Protein AF-A0A212CEY8-F1 (afdb_monomer_lite)

Sequence (347 aa):
MEKLIRSVPIFIIMSLSPFVNIPCAAASAIMKNRNTTYVTLGPVQPKDILNKVCLDLSVRGIPKELDTYLAEGSCGIPFYCEELLKNLDHHRVLIFQAMESEEKTNVTWNNLFKNFAKPKEDLKMFTFGVEEENEEVCNLASGVRLKNLSPPASLKEISLVQLDSMSLSHQMLVRCAAIIGLTFTTELLFEILPCWDMKMMINALATLVESNIFDCFQNGKELRMALEKNAASFEVNYRSLSLKPLIEGMDHGEEEELRELESEVIQCHIIRFCSPMMQKTAYELWLKDQKKAMHLKCARFLEENAHRCDPCRSGDFVPFHHFAVDIRLNTLDLDNIRKMAKSHGFQ

Radius of gyration: 25.2 Å; chains: 1; bounding box: 59×69×66 Å

pLDDT: mean 75.88, std 18.81, range [30.41, 97.38]

Secondary structure (DSSP, 8-state):
-HHHHHHS--------PPPSSPPPHHHHHHHT-TTPEEEEE-PPPHHHHHHHHHHHTT-S-EEHHHHHHHHHHHTT-HHHHHHHHHHHHHTT-EEEEE-----S----HHHHS--EE---GGGTTS-----S---EEEEEPTT--GGGSPPPHHHHHHHHHHHHTS-HHHHHHHHHHHHH-SEEEHHHHHHHSTT--HHHHHHHHHHHHHTTSEEEESSHHHHHHHHH----SEEEEESSTT---S--S-TTTHHHHHHHHHHHHHH--EEEES-HHHHHHHHHTS-HHHHHHHHHHHHHHHHHHS-B-GGGTT-SB-TTHHHHHHHHHTT--HHHHHHHHHHTS--

Structure (mmCIF, N/CA/C/O backbone):
data_AF-A0A212CEY8-F1
#
_entry.id   AF-A0A212CEY8-F1
#
loop_
_atom_site.group_PDB
_atom_site.id
_atom_site.type_symbol
_atom_site.label_atom_id
_atom_site.label_alt_id
_atom_site.label_comp_id
_atom_site.label_asym_id
_atom_site.label_entity_id
_atom_site.label_seq_id
_atom_site.pdbx_PDB_ins_code
_atom_site.Cartn_x
_atom_site.Cartn_y
_atom_site.Cartn_z
_atom_site.occupancy
_atom_site.B_iso_or_equiv
_atom_site.auth_seq_id
_atom_site.auth_comp_id
_atom_site.auth_asym_id
_atom_site.auth_atom_id
_atom_site.pdbx_PDB_model_num
ATOM 1 N N . MET A 1 1 ? -24.130 26.460 29.703 1.00 52.34 1 MET A N 1
ATOM 2 C CA . MET A 1 1 ? -22.984 25.533 29.593 1.00 52.34 1 MET A CA 1
ATOM 3 C C . MET A 1 1 ? -21.878 25.876 30.597 1.00 52.34 1 MET A C 1
ATOM 5 O O . MET A 1 1 ? -21.576 25.033 31.425 1.00 52.34 1 MET A O 1
ATOM 9 N N . GLU A 1 2 ? -21.365 27.115 30.638 1.00 52.56 2 GLU A N 1
ATOM 10 C CA . GLU A 1 2 ? -20.299 27.535 31.581 1.00 52.56 2 GLU A CA 1
ATOM 11 C C . GLU A 1 2 ? -20.577 27.266 33.070 1.00 52.56 2 GLU A C 1
ATOM 13 O O . GLU A 1 2 ? -19.704 26.765 33.774 1.00 52.56 2 GLU A O 1
ATOM 18 N N . LYS A 1 3 ? -21.789 27.554 33.570 1.00 54.19 3 LYS A N 1
ATOM 19 C CA . LYS A 1 3 ? -22.154 27.253 34.971 1.00 54.19 3 LYS A CA 1
ATOM 20 C C . LYS A 1 3 ? -22.126 25.753 35.293 1.00 54.19 3 LYS A C 1
ATOM 22 O O . LYS A 1 3 ? -21.823 25.409 36.424 1.00 54.19 3 LYS A O 1
ATOM 27 N N . LEU A 1 4 ? -22.415 24.895 34.310 1.00 56.44 4 LEU A N 1
ATOM 28 C CA . LEU A 1 4 ? -22.447 23.435 34.461 1.00 56.44 4 LEU A CA 1
ATOM 29 C C . LEU A 1 4 ? -21.025 22.851 34.512 1.00 56.44 4 LEU A C 1
ATOM 31 O O . LEU A 1 4 ? -20.737 21.994 35.337 1.00 56.44 4 LEU A O 1
ATOM 35 N N . ILE A 1 5 ? -20.125 23.383 33.674 1.00 59.31 5 ILE A N 1
ATOM 36 C CA . ILE A 1 5 ? -18.695 23.022 33.636 1.00 59.31 5 ILE A CA 1
ATOM 37 C C . ILE A 1 5 ? -17.984 23.397 34.948 1.00 59.31 5 ILE A C 1
ATOM 39 O O . ILE A 1 5 ? -17.014 22.755 35.332 1.00 59.31 5 ILE A O 1
ATOM 43 N N . ARG A 1 6 ? -18.460 24.433 35.656 1.00 57.31 6 ARG A N 1
ATOM 44 C CA . ARG A 1 6 ? -17.877 24.874 36.936 1.00 57.31 6 ARG A CA 1
ATOM 45 C C . ARG A 1 6 ? -18.342 24.076 38.156 1.00 57.31 6 ARG A C 1
ATOM 47 O O . ARG A 1 6 ? -17.655 24.117 39.171 1.00 57.31 6 ARG A O 1
ATOM 54 N N . SER A 1 7 ? -19.498 23.416 38.096 1.00 71.00 7 SER A N 1
ATOM 55 C CA . SER A 1 7 ? -20.100 22.726 39.247 1.00 71.00 7 SER A CA 1
ATOM 56 C C . SER A 1 7 ? -19.990 21.204 39.190 1.00 71.00 7 SER A C 1
ATOM 58 O O . SER A 1 7 ? -20.174 20.552 40.214 1.00 71.00 7 SER A O 1
ATOM 60 N N . VAL A 1 8 ? -19.691 20.636 38.021 1.00 74.94 8 VAL A N 1
ATOM 61 C CA . VAL A 1 8 ? -19.577 19.191 37.805 1.00 74.94 8 VAL A CA 1
ATOM 62 C C . VAL A 1 8 ? -18.229 18.910 37.140 1.00 74.94 8 VAL A C 1
ATOM 64 O O . VAL A 1 8 ? -17.867 19.632 36.211 1.00 74.94 8 VAL A O 1
ATOM 67 N N . PRO A 1 9 ? -17.463 17.891 37.570 1.00 72.69 9 PRO A N 1
ATOM 68 C CA . PRO A 1 9 ? -16.299 17.446 36.814 1.00 72.69 9 PRO A CA 1
ATOM 69 C C . PRO A 1 9 ? -16.773 16.874 35.471 1.00 72.69 9 PRO A C 1
ATOM 71 O O . PRO A 1 9 ? -17.297 15.765 35.404 1.00 72.69 9 PRO A O 1
ATOM 74 N N . ILE A 1 10 ? -16.637 17.662 34.404 1.00 73.12 10 ILE A N 1
ATOM 75 C CA . ILE A 1 10 ? -16.992 17.258 33.042 1.00 73.12 10 ILE A CA 1
ATOM 76 C C . ILE A 1 10 ? -15.727 16.773 32.337 1.00 73.12 10 ILE A C 1
ATOM 78 O O . ILE A 1 10 ? -14.760 17.523 32.201 1.00 73.12 10 ILE A O 1
ATOM 82 N N . PHE A 1 11 ? -15.752 15.527 31.870 1.00 77.62 11 PHE A N 1
ATOM 83 C CA . PHE A 1 11 ? -14.740 14.971 30.977 1.00 77.62 11 PHE A CA 1
ATOM 84 C C . PHE A 1 11 ? -15.237 15.086 29.533 1.00 77.62 11 PHE A C 1
ATOM 86 O O . PHE A 1 11 ? -16.356 14.672 29.233 1.00 77.62 11 PHE A O 1
ATOM 93 N N . ILE A 1 12 ? -14.432 15.674 28.648 1.00 79.75 12 ILE A N 1
ATOM 94 C CA . ILE A 1 12 ? -14.779 15.871 27.236 1.00 79.75 12 ILE A CA 1
ATOM 95 C C . ILE A 1 12 ? -13.770 15.097 26.395 1.00 79.75 12 ILE A C 1
ATOM 97 O O . ILE A 1 12 ? -12.572 15.358 26.476 1.00 79.75 12 ILE A O 1
ATOM 101 N N . ILE A 1 13 ? -14.264 14.171 25.573 1.00 83.44 13 ILE A N 1
ATOM 102 C CA . ILE A 1 13 ? -13.470 13.480 24.555 1.00 83.44 13 ILE A CA 1
ATOM 103 C C . ILE A 1 13 ? -13.748 14.162 23.221 1.00 83.44 13 ILE A C 1
ATOM 105 O O . ILE A 1 13 ? -14.904 14.332 22.839 1.00 83.44 13 ILE A O 1
ATOM 109 N N . MET A 1 14 ? -12.690 14.559 22.521 1.00 81.44 14 MET A N 1
ATOM 110 C CA . MET A 1 14 ? -12.781 15.153 21.191 1.00 81.44 14 MET A CA 1
ATOM 111 C C . MET A 1 14 ? -11.893 14.369 20.233 1.00 81.44 14 MET A C 1
ATOM 113 O O . MET A 1 14 ? -10.761 14.033 20.574 1.00 81.44 14 MET A O 1
ATOM 117 N N . SER A 1 15 ? -12.396 14.116 19.030 1.00 81.75 15 SER A N 1
ATOM 118 C CA . SER A 1 15 ? -11.612 13.611 17.905 1.00 81.75 15 SER A CA 1
ATOM 119 C C . SER A 1 15 ? -11.250 14.774 16.989 1.00 81.75 15 SER A C 1
ATOM 121 O O . SER A 1 15 ? -12.124 15.554 16.608 1.00 81.75 15 SER A O 1
ATOM 123 N N . LEU A 1 16 ? -9.977 14.887 16.625 1.00 75.25 16 LEU A N 1
ATOM 124 C CA . LEU A 1 16 ? -9.461 15.941 15.755 1.00 75.25 16 LEU A CA 1
ATOM 125 C C . LEU A 1 16 ? -8.670 15.285 14.624 1.00 75.25 16 LEU A C 1
ATOM 127 O O . LEU A 1 16 ? -7.882 14.375 14.876 1.00 75.25 16 LEU A O 1
ATOM 131 N N . SER A 1 17 ? -8.869 15.746 13.391 1.00 70.88 17 SER A N 1
ATOM 132 C CA . SER A 1 17 ? -7.943 15.442 12.301 1.00 70.88 17 SER A CA 1
ATOM 133 C C . SER A 1 17 ? -6.674 16.291 12.453 1.00 70.88 17 SER A C 1
ATOM 135 O O . SER A 1 17 ? -6.750 17.381 13.032 1.00 70.88 17 SER A O 1
ATOM 137 N N . PRO A 1 18 ? -5.525 15.854 11.910 1.00 69.88 18 PRO A N 1
ATOM 138 C CA . PRO A 1 18 ? -4.340 16.698 11.817 1.00 69.88 18 PRO A CA 1
ATOM 139 C C . PRO A 1 18 ? -4.676 18.059 11.195 1.00 69.88 18 PRO A C 1
ATOM 141 O O . PRO A 1 18 ? -5.467 18.154 10.251 1.00 69.88 18 PRO A O 1
ATOM 144 N N . PHE A 1 19 ? -4.109 19.124 11.755 1.00 67.56 19 PHE A N 1
ATOM 145 C CA . PHE A 1 19 ? -4.334 20.479 11.270 1.00 67.56 19 PHE A CA 1
ATOM 146 C C . PHE A 1 19 ? -3.466 20.734 10.035 1.00 67.56 19 PHE A C 1
ATOM 148 O O . PHE A 1 19 ? -2.245 20.712 10.132 1.00 67.56 19 PHE A O 1
ATOM 155 N N . VAL A 1 20 ? -4.099 21.003 8.892 1.00 65.56 20 VAL A N 1
ATOM 156 C CA . VAL A 1 20 ? -3.404 21.434 7.660 1.00 65.56 20 VAL A CA 1
ATOM 157 C C . VAL A 1 20 ? -3.055 22.928 7.716 1.00 65.56 20 VAL A C 1
ATOM 159 O O . VAL A 1 20 ? -2.112 23.379 7.086 1.00 65.56 20 VAL A O 1
ATOM 162 N N . ASN A 1 21 ? -3.817 23.699 8.497 1.00 71.62 21 ASN A N 1
ATOM 163 C CA . ASN A 1 21 ? -3.648 25.137 8.692 1.00 71.62 21 ASN A CA 1
ATOM 164 C C . ASN A 1 21 ? -3.589 25.464 10.183 1.00 71.62 21 ASN A C 1
ATOM 166 O O . ASN A 1 21 ? -4.025 24.671 11.018 1.00 71.62 21 ASN A O 1
ATOM 170 N N . ILE A 1 22 ? -3.139 26.674 10.511 1.00 75.50 22 ILE A N 1
ATOM 171 C CA . ILE A 1 22 ? -3.064 27.158 11.893 1.00 75.50 22 ILE A CA 1
ATOM 172 C C . ILE A 1 22 ? -4.435 26.998 12.587 1.00 75.50 22 ILE A C 1
ATOM 174 O O . ILE A 1 22 ? -5.443 27.519 12.093 1.00 75.50 22 ILE A O 1
ATOM 178 N N . PRO A 1 23 ? -4.505 26.291 13.732 1.00 78.81 23 PRO A N 1
ATOM 179 C CA . PRO A 1 23 ? -5.757 26.072 14.441 1.00 78.81 23 PRO A CA 1
ATOM 180 C C . PRO A 1 23 ? -6.341 27.390 14.952 1.00 78.81 23 PRO A C 1
ATOM 182 O O . PRO A 1 23 ? -5.625 28.275 15.427 1.00 78.81 23 PRO A O 1
ATOM 185 N N . CYS A 1 24 ? -7.671 27.504 14.935 1.00 81.50 24 CYS A N 1
ATOM 186 C CA . CYS A 1 24 ? -8.353 28.688 15.452 1.00 81.50 24 CYS A CA 1
ATOM 187 C C . CYS A 1 24 ? -8.027 28.934 16.939 1.00 81.50 24 CYS A C 1
ATOM 189 O O . CYS A 1 24 ? -7.613 28.028 17.668 1.00 81.50 24 CYS A O 1
ATOM 191 N N . ALA A 1 25 ? -8.255 30.160 17.422 1.00 82.56 25 ALA A N 1
ATOM 192 C CA . ALA A 1 25 ? -7.889 30.560 18.784 1.00 82.56 25 ALA A CA 1
ATOM 193 C C . ALA A 1 25 ? -8.483 29.647 19.876 1.00 82.56 25 ALA A C 1
ATOM 195 O O . ALA A 1 25 ? -7.811 29.347 20.862 1.00 82.56 25 ALA A O 1
ATOM 196 N N . ALA A 1 26 ? -9.714 29.160 19.686 1.00 82.81 26 ALA A N 1
ATOM 197 C CA . ALA A 1 26 ? -10.366 28.249 20.625 1.00 82.81 26 ALA A CA 1
ATOM 198 C C . ALA A 1 26 ? -9.700 26.862 20.651 1.00 82.81 26 ALA A C 1
ATOM 200 O O . ALA A 1 26 ? -9.390 26.355 21.728 1.00 82.81 26 ALA A O 1
ATOM 201 N N . ALA A 1 27 ? -9.422 26.278 19.479 1.00 80.19 27 ALA A N 1
ATOM 202 C CA . ALA A 1 27 ? -8.702 25.009 19.374 1.00 80.19 27 ALA A CA 1
ATOM 203 C C . ALA A 1 27 ? -7.294 25.137 19.969 1.00 80.19 27 ALA A C 1
ATOM 205 O O . ALA A 1 27 ? -6.911 24.333 20.812 1.00 80.19 27 ALA A O 1
ATOM 206 N N . SER A 1 28 ? -6.585 26.221 19.644 1.00 79.19 28 SER A N 1
ATOM 207 C CA . SER A 1 28 ? -5.283 26.562 20.223 1.00 79.19 28 SER A CA 1
ATOM 208 C C . SER A 1 28 ? -5.315 26.675 21.753 1.00 79.19 28 SER A C 1
ATOM 210 O O . SER A 1 28 ? -4.392 26.219 22.428 1.00 79.19 28 SER A O 1
ATOM 212 N N . ALA A 1 29 ? -6.364 27.272 22.327 1.00 80.44 29 ALA A N 1
ATOM 213 C CA . ALA A 1 29 ? -6.511 27.406 23.776 1.00 80.44 29 ALA A CA 1
ATOM 214 C C . ALA A 1 29 ? -6.731 26.053 24.468 1.00 80.44 29 ALA A C 1
ATOM 216 O O . ALA A 1 29 ? -6.150 25.815 25.528 1.00 80.44 29 ALA A O 1
ATOM 217 N N . ILE A 1 30 ? -7.515 25.154 23.862 1.00 80.50 30 ILE A N 1
ATOM 218 C CA . ILE A 1 30 ? -7.678 23.781 24.360 1.00 80.50 30 ILE A CA 1
ATOM 219 C C . ILE A 1 30 ? -6.350 23.030 24.231 1.00 80.50 30 ILE A C 1
ATOM 221 O O . ILE A 1 30 ? -5.862 22.488 25.221 1.00 80.50 30 ILE A O 1
ATOM 225 N N . MET A 1 31 ? -5.706 23.135 23.063 1.00 75.88 31 MET A N 1
ATOM 226 C CA . MET A 1 31 ? -4.387 22.569 22.759 1.00 75.88 31 MET A CA 1
ATOM 227 C C . MET A 1 31 ? -3.328 22.926 23.815 1.00 75.88 31 MET A C 1
ATOM 229 O O . MET A 1 31 ? -2.546 22.077 24.246 1.00 75.88 31 MET A O 1
ATOM 233 N N . LYS A 1 32 ? -3.339 24.178 24.289 1.00 75.88 32 LYS A N 1
ATOM 234 C CA . LYS A 1 32 ? -2.397 24.733 25.279 1.00 75.88 32 LYS A CA 1
ATOM 235 C C . LYS A 1 32 ? -2.787 24.491 26.744 1.00 75.88 32 LYS A C 1
ATOM 237 O O . LYS A 1 32 ? -2.022 24.830 27.651 1.00 75.88 32 LYS A O 1
ATOM 242 N N . ASN A 1 33 ? -3.963 23.926 27.013 1.00 77.00 33 ASN A N 1
ATOM 243 C CA . ASN A 1 33 ? -4.462 23.772 28.374 1.00 77.00 33 ASN A CA 1
ATOM 244 C C . ASN A 1 33 ? -3.752 22.620 29.109 1.00 77.00 33 ASN A C 1
ATOM 246 O O . ASN A 1 33 ? -3.707 21.484 28.642 1.00 77.00 33 ASN A O 1
ATOM 250 N N . ARG A 1 34 ? -3.244 22.905 30.316 1.00 76.06 34 ARG A N 1
ATOM 251 C CA . ARG A 1 34 ? -2.513 21.950 31.171 1.00 76.06 34 ARG A CA 1
ATOM 252 C C . ARG A 1 34 ? -3.340 20.742 31.613 1.00 76.06 34 ARG A C 1
ATOM 254 O O . ARG A 1 34 ? -2.752 19.732 31.984 1.00 76.06 34 ARG A O 1
ATOM 261 N N . ASN A 1 35 ? -4.665 20.865 31.586 1.00 78.88 35 ASN A N 1
ATOM 262 C CA . ASN A 1 35 ? -5.599 19.803 31.952 1.00 78.88 35 ASN A CA 1
ATOM 263 C C . ASN A 1 35 ? -6.035 18.959 30.746 1.00 78.88 35 ASN A C 1
ATOM 265 O O . ASN A 1 35 ? -6.922 18.125 30.889 1.00 78.88 35 ASN A O 1
ATOM 269 N N . THR A 1 36 ? -5.461 19.194 29.562 1.00 79.81 36 THR A N 1
ATOM 270 C CA . THR A 1 36 ? -5.769 18.402 28.367 1.00 79.81 36 THR A CA 1
ATOM 271 C C . THR A 1 36 ? -4.698 17.342 28.148 1.00 79.81 36 THR A C 1
ATOM 273 O O . THR A 1 36 ? -3.500 17.637 28.144 1.00 79.81 36 THR A O 1
ATOM 276 N N . THR A 1 37 ? -5.151 16.104 27.970 1.00 81.19 37 THR A N 1
ATOM 277 C CA . THR A 1 37 ? -4.324 14.957 27.595 1.00 81.19 37 THR A CA 1
ATOM 278 C C . THR A 1 37 ? -4.546 14.667 26.121 1.00 81.19 37 THR A C 1
ATOM 280 O O . THR A 1 37 ? -5.691 14.568 25.682 1.00 81.19 37 THR A O 1
ATOM 283 N N . TYR A 1 38 ? -3.457 14.520 25.372 1.00 78.56 38 TYR A N 1
ATOM 284 C CA . TYR A 1 38 ? -3.510 14.154 23.962 1.00 78.56 38 TYR A CA 1
ATOM 285 C C . TYR A 1 38 ? -3.207 12.676 23.825 1.00 78.56 38 TYR A C 1
ATOM 287 O O . TYR A 1 38 ? -2.268 12.164 24.434 1.00 78.56 38 TYR A O 1
ATOM 295 N N . VAL A 1 39 ? -4.009 12.002 23.014 1.00 81.06 39 VAL A N 1
ATOM 296 C CA . VAL A 1 39 ? -3.744 10.632 22.598 1.00 81.06 39 VAL A CA 1
ATOM 297 C C . VAL A 1 39 ? -3.684 10.660 21.084 1.00 81.06 39 VAL A C 1
ATOM 299 O O . VAL A 1 39 ? -4.708 10.814 20.420 1.00 81.06 39 VAL A O 1
ATOM 302 N N . THR A 1 40 ? -2.473 10.572 20.546 1.00 78.94 40 THR A N 1
ATOM 303 C CA . THR A 1 40 ? -2.276 10.400 19.110 1.00 78.94 40 THR A CA 1
ATOM 304 C C . THR A 1 40 ? -2.618 8.957 18.794 1.00 78.94 40 THR A C 1
ATOM 306 O O . THR A 1 40 ? -1.995 8.059 19.351 1.00 78.94 40 THR A O 1
ATOM 309 N N . LEU A 1 41 ? -3.619 8.724 17.949 1.00 80.75 41 LEU A N 1
ATOM 310 C CA . LEU A 1 41 ? -3.992 7.379 17.520 1.00 80.75 41 LEU A CA 1
ATOM 311 C C . LEU A 1 41 ? -3.190 7.012 16.273 1.00 80.75 41 LEU A C 1
ATOM 313 O O . LEU A 1 41 ? -3.224 7.731 15.277 1.00 80.75 41 LEU A O 1
ATOM 317 N N . GLY A 1 42 ? -2.465 5.903 16.352 1.00 80.50 42 GLY A N 1
ATOM 318 C CA . GLY A 1 42 ? -1.784 5.292 15.221 1.00 80.50 42 GLY A CA 1
ATOM 319 C C . GLY A 1 42 ? -2.656 4.240 14.527 1.00 80.50 42 GLY A C 1
ATOM 320 O O . GLY A 1 42 ? -3.816 4.029 14.899 1.00 80.50 42 GLY A O 1
ATOM 321 N N . PRO A 1 43 ? -2.096 3.546 13.524 1.00 84.62 43 PRO A N 1
ATOM 322 C CA . PRO A 1 43 ? -2.760 2.429 12.871 1.00 84.62 43 PRO A CA 1
ATOM 323 C C . PRO A 1 43 ? -3.154 1.320 13.855 1.00 84.62 43 PRO A C 1
ATOM 325 O O . PRO A 1 43 ? -2.422 0.982 14.795 1.00 84.62 43 PRO A O 1
ATOM 328 N N . VAL A 1 44 ? -4.313 0.713 13.604 1.00 87.31 44 VAL A N 1
ATOM 329 C CA . VAL A 1 44 ? -4.771 -0.477 14.320 1.00 87.31 44 VAL A CA 1
ATOM 330 C C . VAL A 1 44 ? -3.834 -1.638 14.010 1.00 87.31 44 VAL A C 1
ATOM 332 O O . VAL A 1 44 ? -3.468 -1.880 12.861 1.00 87.31 44 VAL A O 1
ATOM 335 N N . GLN A 1 45 ? -3.448 -2.370 15.049 1.00 85.88 45 GLN A N 1
ATOM 336 C CA . GLN A 1 45 ? -2.510 -3.475 14.909 1.00 85.88 45 GLN A CA 1
ATOM 337 C C . GLN A 1 45 ? -3.152 -4.641 14.153 1.00 85.88 45 GLN A C 1
ATOM 339 O O . GLN A 1 45 ? -4.348 -4.881 14.331 1.00 85.88 45 GLN A O 1
ATOM 344 N N . PRO A 1 46 ? -2.379 -5.449 13.406 1.00 84.75 46 PRO A N 1
ATOM 345 C CA . PRO A 1 46 ? -2.910 -6.607 12.680 1.00 84.75 46 PRO A CA 1
ATOM 346 C C . PRO A 1 46 ? -3.764 -7.544 13.551 1.00 84.75 46 PRO A C 1
ATOM 348 O O . PRO A 1 46 ? -4.852 -7.954 13.163 1.00 84.75 46 PRO A O 1
ATOM 351 N N . LYS A 1 47 ? -3.326 -7.800 14.791 1.00 83.00 47 LYS A N 1
ATOM 352 C CA . LYS A 1 47 ? -4.076 -8.605 15.773 1.00 83.00 47 LYS A CA 1
ATOM 353 C C . LYS A 1 47 ? -5.448 -8.010 16.133 1.00 83.00 47 LYS A C 1
ATOM 355 O O . LYS A 1 47 ? -6.389 -8.749 16.397 1.00 83.00 47 LYS A O 1
ATOM 360 N N . ASP A 1 48 ? -5.551 -6.685 16.161 1.00 87.69 48 ASP A N 1
ATOM 361 C CA . ASP A 1 48 ? -6.767 -5.968 16.538 1.00 87.69 48 ASP A CA 1
ATOM 362 C C . ASP A 1 48 ? -7.687 -5.806 15.318 1.00 87.69 48 ASP A C 1
ATOM 364 O O . ASP A 1 48 ? -8.907 -5.806 15.472 1.00 87.69 48 ASP A O 1
ATOM 368 N N . ILE A 1 49 ? -7.122 -5.778 14.101 1.00 89.88 49 ILE A N 1
ATOM 369 C CA . ILE A 1 49 ? -7.873 -5.928 12.848 1.00 89.88 49 ILE A CA 1
ATOM 370 C C . ILE A 1 49 ? -8.587 -7.280 12.821 1.00 89.88 49 ILE A C 1
ATOM 372 O O . ILE A 1 49 ? -9.792 -7.299 12.590 1.00 89.88 49 ILE A O 1
ATOM 376 N N . LEU A 1 50 ? -7.903 -8.388 13.129 1.00 89.62 50 LEU A N 1
ATOM 377 C CA . LEU A 1 50 ? -8.537 -9.711 13.216 1.00 89.62 50 LEU A CA 1
ATOM 378 C C . LEU A 1 50 ? -9.739 -9.703 14.170 1.00 89.62 50 LEU A C 1
ATOM 380 O O . LEU A 1 50 ? -10.820 -10.183 13.823 1.00 89.62 50 LEU A O 1
ATOM 384 N N . ASN A 1 51 ? -9.550 -9.138 15.364 1.00 89.00 51 ASN A N 1
ATOM 385 C CA . ASN A 1 51 ? -10.603 -9.041 16.368 1.00 89.00 51 ASN A CA 1
ATOM 386 C C . ASN A 1 51 ? -11.796 -8.216 15.864 1.00 89.00 51 ASN A C 1
ATOM 388 O O . ASN A 1 51 ? -12.940 -8.651 15.990 1.00 89.00 51 ASN A O 1
ATOM 392 N N . LYS A 1 52 ? -11.523 -7.050 15.263 1.00 89.50 52 LYS A N 1
ATOM 393 C CA . LYS A 1 52 ? -12.538 -6.178 14.662 1.00 89.50 52 LYS A CA 1
ATOM 394 C C . LYS A 1 52 ? -13.320 -6.911 13.575 1.00 89.50 52 LYS A C 1
ATOM 396 O O . LYS A 1 52 ? -14.539 -6.893 13.601 1.00 89.50 52 LYS A O 1
ATOM 401 N N . VAL A 1 53 ? -12.636 -7.581 12.651 1.00 91.94 53 VAL A N 1
ATOM 402 C CA . VAL A 1 53 ? -13.270 -8.290 11.529 1.00 91.94 53 VAL A CA 1
ATOM 403 C C . VAL A 1 53 ? -14.175 -9.411 12.029 1.00 91.94 53 VAL A C 1
ATOM 405 O O . VAL A 1 53 ? -15.289 -9.566 11.539 1.00 91.94 53 VAL A O 1
ATOM 408 N N . CYS A 1 54 ? -13.714 -10.188 13.010 1.00 90.88 54 CYS A N 1
ATOM 409 C CA . CYS A 1 54 ? -14.526 -11.249 13.599 1.00 90.88 54 CYS A CA 1
ATOM 410 C C . CYS A 1 54 ? -15.786 -10.685 14.272 1.00 90.88 54 CYS A C 1
ATOM 412 O O . CYS A 1 54 ? -16.857 -11.268 14.126 1.00 90.88 54 CYS A O 1
ATOM 414 N N . LEU A 1 55 ? -15.674 -9.535 14.947 1.00 89.88 55 LEU A N 1
ATOM 415 C CA . LEU A 1 55 ? -16.817 -8.828 15.525 1.00 89.88 55 LEU A CA 1
ATOM 416 C C . LEU A 1 55 ? -17.776 -8.303 14.444 1.00 89.88 55 LEU A C 1
ATOM 418 O O . LEU A 1 55 ? -18.969 -8.570 14.522 1.00 89.88 55 LEU A O 1
ATOM 422 N N . ASP A 1 56 ? -17.261 -7.609 13.425 1.00 90.19 56 ASP A N 1
ATOM 423 C CA . ASP A 1 56 ? -18.057 -7.029 12.332 1.00 90.19 56 ASP A CA 1
ATOM 424 C C . ASP A 1 56 ? -18.843 -8.101 11.564 1.00 90.19 56 ASP A C 1
ATOM 426 O O . ASP A 1 56 ? -19.987 -7.884 11.172 1.00 90.19 56 ASP A O 1
ATOM 430 N N . LEU A 1 57 ? -18.226 -9.266 11.354 1.00 90.25 57 LEU A N 1
ATOM 431 C CA . LEU A 1 57 ? -18.833 -10.405 10.668 1.00 90.25 57 LEU A CA 1
ATOM 432 C C . LEU A 1 57 ? -19.652 -11.308 11.601 1.00 90.25 57 LEU A C 1
ATOM 434 O O . LEU A 1 57 ? -20.283 -12.239 11.114 1.00 90.25 57 LEU A O 1
ATOM 438 N N . SER A 1 58 ? -19.633 -11.067 12.917 1.00 89.94 58 SER A N 1
ATOM 439 C CA . SER A 1 58 ? -20.245 -11.940 13.931 1.00 89.94 58 SER A CA 1
ATOM 440 C C . SER A 1 58 ? -19.779 -13.405 13.842 1.00 89.94 58 SER A C 1
ATOM 442 O O . SER A 1 58 ? -20.566 -14.331 14.001 1.00 89.94 58 SER A O 1
ATOM 444 N N . VAL A 1 59 ? -18.480 -13.630 13.598 1.00 89.12 59 VAL A N 1
ATOM 445 C CA . VAL A 1 59 ? -17.878 -14.972 13.469 1.00 89.12 59 VAL A CA 1
ATOM 446 C C . VAL A 1 59 ? -16.781 -15.224 14.498 1.00 89.12 59 VAL A C 1
ATOM 448 O O . VAL A 1 59 ? -16.106 -14.315 14.976 1.00 89.12 59 VAL A O 1
ATOM 451 N N . ARG A 1 60 ? -16.526 -16.498 14.802 1.00 86.44 60 ARG A N 1
ATOM 452 C CA . ARG A 1 60 ? -15.472 -16.930 15.738 1.00 86.44 60 ARG A CA 1
ATOM 453 C C . ARG A 1 60 ? -14.073 -16.958 15.133 1.00 86.44 60 ARG A C 1
ATOM 455 O O . ARG A 1 60 ? -13.089 -17.083 15.866 1.00 86.44 60 ARG A O 1
ATOM 462 N N . GLY A 1 61 ? -13.972 -16.886 13.813 1.00 88.88 61 GLY A N 1
ATOM 463 C CA . GLY A 1 61 ? -12.698 -16.875 13.117 1.00 88.88 61 GLY A CA 1
ATOM 464 C C . GLY A 1 61 ? -12.847 -16.745 11.611 1.00 88.88 61 GLY A C 1
ATOM 465 O O . GLY A 1 61 ? -13.909 -16.997 11.036 1.00 88.88 61 GLY A O 1
ATOM 466 N N . ILE A 1 62 ? -11.735 -16.369 10.989 1.00 91.00 62 ILE A N 1
ATOM 467 C CA . ILE A 1 62 ? -11.597 -16.174 9.545 1.00 91.00 62 ILE A CA 1
ATOM 468 C C . ILE A 1 62 ? -10.358 -16.924 9.032 1.00 91.00 62 ILE A C 1
ATOM 470 O O . ILE A 1 62 ? -9.470 -17.252 9.825 1.00 91.00 62 ILE A O 1
ATOM 474 N N . PRO A 1 63 ? -10.240 -17.223 7.729 1.00 90.75 63 PRO A N 1
ATOM 475 C CA . PRO A 1 63 ? -9.066 -17.905 7.195 1.00 90.75 63 PRO A CA 1
ATOM 476 C C . PRO A 1 63 ? -7.829 -17.001 7.299 1.00 90.75 63 PRO A C 1
ATOM 478 O O . PRO A 1 63 ? -7.933 -15.799 7.057 1.00 90.75 63 PRO A O 1
ATOM 481 N N . LYS A 1 64 ? -6.641 -17.560 7.578 1.00 88.44 64 LYS A N 1
ATOM 482 C CA . LYS A 1 64 ? -5.381 -16.780 7.652 1.00 88.44 64 LYS A CA 1
ATOM 483 C C . LYS A 1 64 ? -5.090 -15.963 6.388 1.00 88.44 64 LYS A C 1
ATOM 485 O O . LYS A 1 64 ? -4.482 -14.901 6.472 1.00 88.44 64 LYS A O 1
ATOM 490 N N . GLU A 1 65 ? -5.515 -16.450 5.221 1.00 90.19 65 GLU A N 1
ATOM 491 C CA . GLU A 1 65 ? -5.389 -15.705 3.962 1.00 90.19 65 GLU A CA 1
ATOM 492 C C . GLU A 1 65 ? -6.209 -14.407 3.990 1.00 90.19 65 GLU A C 1
ATOM 494 O O . GLU A 1 65 ? -5.709 -13.362 3.577 1.00 90.19 65 GLU A O 1
ATOM 499 N N . LEU A 1 66 ? -7.438 -14.461 4.518 1.00 92.00 66 LEU A N 1
ATOM 500 C CA . LEU A 1 66 ? -8.307 -13.294 4.660 1.00 92.00 66 LEU A CA 1
ATOM 501 C C . LEU A 1 66 ? -7.773 -12.329 5.725 1.00 92.00 66 LEU A C 1
ATOM 503 O O . LEU A 1 66 ? -7.735 -11.130 5.478 1.00 92.00 66 LEU A O 1
ATOM 507 N N . ASP A 1 67 ? -7.310 -12.853 6.861 1.00 91.38 67 ASP A N 1
ATOM 508 C CA . ASP A 1 67 ? -6.659 -12.063 7.917 1.00 91.38 67 ASP A CA 1
ATOM 509 C C . ASP A 1 67 ? -5.463 -11.270 7.365 1.00 91.38 67 ASP A C 1
ATOM 511 O O . ASP A 1 67 ? -5.421 -10.044 7.448 1.00 91.38 67 ASP A O 1
ATOM 515 N N . THR A 1 68 ? -4.552 -11.957 6.669 1.00 89.38 68 THR A N 1
ATOM 516 C CA . THR A 1 68 ? -3.380 -11.327 6.039 1.00 89.38 68 THR A CA 1
ATOM 517 C C . THR A 1 68 ? -3.796 -10.282 5.001 1.00 89.38 68 THR A C 1
ATOM 519 O O . THR A 1 68 ? -3.261 -9.176 4.989 1.00 89.38 68 THR A O 1
ATOM 522 N N . TYR A 1 69 ? -4.781 -10.597 4.152 1.00 91.62 69 TYR A N 1
ATOM 523 C CA . TYR A 1 69 ? -5.281 -9.667 3.139 1.00 91.62 69 TYR A CA 1
ATOM 524 C C . TYR A 1 69 ? -5.854 -8.382 3.750 1.00 91.62 69 TYR A C 1
ATOM 526 O O . TYR A 1 69 ? -5.579 -7.293 3.244 1.00 91.62 69 TYR A O 1
ATOM 534 N N . LEU A 1 70 ? -6.633 -8.492 4.828 1.00 92.56 70 LEU A N 1
ATOM 535 C CA . LEU A 1 70 ? -7.243 -7.345 5.499 1.00 92.56 70 LEU A CA 1
ATOM 536 C C . LEU A 1 70 ? -6.213 -6.547 6.299 1.00 92.56 70 LEU A C 1
ATOM 538 O O . LEU A 1 70 ? -6.225 -5.319 6.233 1.00 92.56 70 LEU A O 1
ATOM 542 N N . ALA A 1 71 ? -5.295 -7.208 7.004 1.00 89.62 71 ALA A N 1
ATOM 543 C CA . ALA A 1 71 ? -4.219 -6.545 7.735 1.00 89.62 71 ALA A CA 1
ATOM 544 C C . ALA A 1 71 ? -3.314 -5.735 6.792 1.00 89.62 71 ALA A C 1
ATOM 546 O O . ALA A 1 71 ? -3.081 -4.551 7.030 1.00 89.62 71 ALA A O 1
ATOM 547 N N . GLU A 1 72 ? -2.870 -6.337 5.684 1.00 86.88 72 GLU A N 1
ATOM 548 C CA . GLU A 1 72 ? -2.030 -5.657 4.693 1.00 86.88 72 GLU A CA 1
ATOM 549 C C . GLU A 1 72 ? -2.808 -4.577 3.934 1.00 86.88 72 GLU A C 1
ATOM 551 O O . GLU A 1 72 ? -2.336 -3.452 3.798 1.00 86.88 72 GLU A O 1
ATOM 556 N N . GLY A 1 73 ? -4.003 -4.901 3.432 1.00 87.94 73 GLY A N 1
ATOM 557 C CA . GLY A 1 73 ? -4.779 -4.006 2.576 1.00 87.94 73 GLY A CA 1
ATOM 558 C C . GLY A 1 73 ? -5.377 -2.805 3.307 1.00 87.94 73 GLY A C 1
ATOM 559 O O . GLY A 1 73 ? -5.591 -1.767 2.682 1.00 87.94 73 GLY A O 1
ATOM 560 N N . SER A 1 74 ? -5.650 -2.934 4.609 1.00 91.00 74 SER A N 1
ATOM 561 C CA . SER A 1 74 ? -6.205 -1.838 5.407 1.00 91.00 74 SER A CA 1
ATOM 562 C C . SER A 1 74 ? -5.156 -0.849 5.903 1.00 91.00 74 SER A C 1
ATOM 564 O O . SER A 1 74 ? -5.529 0.251 6.298 1.00 91.00 74 SER A O 1
ATOM 566 N N . CYS A 1 75 ? -3.872 -1.225 5.931 1.00 86.75 75 CYS A N 1
ATOM 567 C CA . CYS A 1 75 ? -2.812 -0.463 6.604 1.00 86.75 75 CYS A CA 1
ATOM 568 C C . CYS A 1 75 ? -3.159 -0.092 8.059 1.00 86.75 75 CYS A C 1
ATOM 570 O O . CYS A 1 75 ? -2.752 0.961 8.544 1.00 86.75 75 CYS A O 1
ATOM 572 N N . GLY A 1 76 ? -3.975 -0.903 8.743 1.00 87.62 76 GLY A N 1
ATOM 573 C CA . GLY A 1 76 ? -4.464 -0.588 10.087 1.00 87.62 76 GLY A CA 1
ATOM 574 C C . GLY A 1 76 ? -5.489 0.555 10.140 1.00 87.62 76 GLY A C 1
ATOM 575 O O . GLY A 1 76 ? -5.822 1.020 11.228 1.00 87.62 76 GLY A O 1
ATOM 576 N N . ILE A 1 77 ? -6.011 1.017 9.000 1.00 88.56 77 ILE A N 1
ATOM 577 C CA . ILE A 1 77 ? -7.053 2.046 8.920 1.00 88.56 77 ILE A CA 1
ATOM 578 C C . ILE A 1 77 ? -8.427 1.357 9.009 1.00 88.56 77 ILE A C 1
ATOM 580 O O . ILE A 1 77 ? -8.792 0.606 8.097 1.00 88.56 77 ILE A O 1
ATOM 584 N N . PRO A 1 78 ? -9.238 1.616 10.059 1.00 90.81 78 PRO A N 1
ATOM 585 C CA . PRO A 1 78 ? -10.533 0.953 10.248 1.00 90.81 78 PRO A CA 1
ATOM 586 C C . PRO A 1 78 ? -11.483 1.098 9.058 1.00 90.81 78 PRO A C 1
ATOM 588 O O . PRO A 1 78 ? -12.117 0.121 8.664 1.00 90.81 78 PRO A O 1
ATOM 591 N N . PHE A 1 79 ? -11.528 2.294 8.462 1.00 92.00 79 PHE A N 1
ATOM 592 C CA . PHE A 1 79 ? -12.345 2.579 7.283 1.00 92.00 79 PHE A CA 1
ATOM 593 C C . PHE A 1 79 ? -11.933 1.723 6.076 1.00 92.00 79 PHE A C 1
ATOM 595 O O . PHE A 1 79 ? -12.788 1.171 5.394 1.00 92.00 79 PHE A O 1
ATOM 602 N N . TYR A 1 80 ? -10.630 1.530 5.833 1.00 93.69 80 TYR A N 1
ATOM 603 C CA . TYR A 1 80 ? -10.170 0.705 4.710 1.00 93.69 80 TYR A CA 1
ATOM 604 C C . TYR A 1 80 ? -10.523 -0.765 4.926 1.00 93.69 80 TYR A C 1
ATOM 606 O O . TYR A 1 80 ? -10.942 -1.438 3.989 1.00 93.69 80 TYR A O 1
ATOM 614 N N . CYS A 1 81 ? -10.390 -1.254 6.162 1.00 94.12 81 CYS A N 1
ATOM 615 C CA . CYS A 1 81 ? -10.807 -2.607 6.525 1.00 94.12 81 CYS A CA 1
ATOM 616 C C . CYS A 1 81 ? -12.306 -2.827 6.257 1.00 94.12 81 CYS A C 1
ATOM 618 O O . CYS A 1 81 ? -12.684 -3.820 5.639 1.00 94.12 81 CYS A O 1
ATOM 620 N N .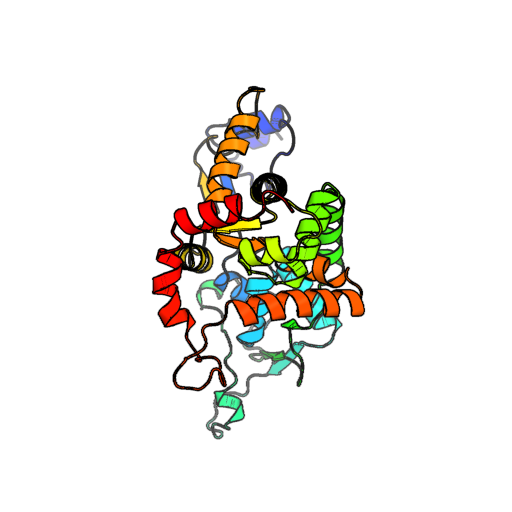 GLU A 1 82 ? -13.150 -1.872 6.654 1.00 94.25 82 GLU A N 1
ATOM 621 C CA . GLU A 1 82 ? -14.594 -1.924 6.413 1.00 94.25 82 GLU A CA 1
ATOM 622 C C . GLU A 1 82 ? -14.932 -1.939 4.915 1.00 94.25 82 GLU A C 1
ATOM 624 O O . GLU A 1 82 ? -15.704 -2.783 4.463 1.00 94.25 82 GLU A O 1
ATOM 629 N N . GLU A 1 83 ? -14.319 -1.060 4.121 1.00 95.56 83 GLU A N 1
ATOM 630 C CA . GLU A 1 83 ? -14.557 -1.006 2.674 1.00 95.56 83 GLU A CA 1
ATOM 631 C C . GLU A 1 83 ? -14.065 -2.268 1.950 1.00 95.56 83 GLU A C 1
ATOM 633 O O . GLU A 1 83 ? -14.705 -2.734 1.005 1.00 95.56 83 GLU A O 1
ATOM 638 N N . LEU A 1 84 ? -12.967 -2.874 2.412 1.00 94.75 84 LEU A N 1
ATOM 639 C CA . LEU A 1 84 ? -12.506 -4.170 1.913 1.00 94.75 84 LEU A CA 1
ATOM 640 C C . LEU A 1 84 ? -13.512 -5.282 2.221 1.00 94.75 84 LEU A C 1
ATOM 642 O O . LEU A 1 84 ? -13.844 -6.054 1.323 1.00 94.75 84 LEU A O 1
ATOM 646 N N . LEU A 1 85 ? -14.028 -5.349 3.450 1.00 94.75 85 LEU A N 1
ATOM 647 C CA . LEU A 1 85 ? -15.041 -6.335 3.833 1.00 94.75 85 LEU A CA 1
ATOM 648 C C . LEU A 1 85 ? -16.331 -6.177 3.027 1.00 94.75 85 LEU A C 1
ATOM 650 O O . LEU A 1 85 ? -16.806 -7.157 2.456 1.00 94.75 85 LEU A O 1
ATOM 654 N N . LYS A 1 86 ? -16.851 -4.950 2.906 1.00 93.94 86 LYS A N 1
ATOM 655 C CA . LYS A 1 86 ? -18.032 -4.659 2.076 1.00 93.94 86 LYS A CA 1
ATOM 656 C C . LYS A 1 86 ? -17.824 -5.085 0.629 1.00 93.94 86 LYS A C 1
ATOM 658 O O . LYS A 1 86 ? -18.730 -5.639 0.014 1.00 93.94 86 LYS A O 1
ATOM 663 N N . ASN A 1 87 ? -16.632 -4.854 0.079 1.00 94.12 87 ASN A N 1
ATOM 664 C CA . ASN A 1 87 ? -16.311 -5.272 -1.280 1.00 94.12 87 ASN A CA 1
ATOM 665 C C . ASN A 1 87 ? -16.322 -6.803 -1.422 1.00 94.12 87 ASN A C 1
ATOM 667 O O . ASN A 1 87 ? -16.873 -7.321 -2.392 1.00 94.12 87 ASN A O 1
ATOM 671 N N . LEU A 1 88 ? -15.754 -7.537 -0.459 1.00 94.69 88 LEU A N 1
ATOM 672 C CA . LEU A 1 88 ? -15.766 -9.005 -0.464 1.00 94.69 88 LEU A CA 1
ATOM 673 C C . LEU A 1 88 ? -17.186 -9.571 -0.343 1.00 94.69 88 LEU A C 1
ATOM 675 O O . LEU A 1 88 ? -17.531 -10.509 -1.064 1.00 94.69 88 LEU A O 1
ATOM 679 N N . ASP A 1 89 ? -18.008 -8.984 0.523 1.00 92.38 89 ASP A N 1
ATOM 680 C CA . ASP A 1 89 ? -19.408 -9.370 0.700 1.00 92.38 89 ASP A CA 1
ATOM 681 C C . ASP A 1 89 ? -20.242 -9.093 -0.561 1.00 92.38 89 ASP A C 1
ATOM 683 O O . ASP A 1 89 ? -20.913 -9.985 -1.083 1.00 92.38 89 ASP A O 1
ATOM 687 N N . HIS A 1 90 ? -20.091 -7.902 -1.153 1.00 92.12 90 HIS A N 1
ATOM 688 C CA . HIS A 1 90 ? -20.767 -7.524 -2.397 1.00 92.12 90 HIS A CA 1
ATOM 689 C C . HIS A 1 90 ? -20.484 -8.505 -3.546 1.00 92.12 90 HIS A C 1
ATOM 691 O O . HIS A 1 90 ? -21.377 -8.844 -4.324 1.00 92.12 90 HIS A O 1
ATOM 697 N N . HIS A 1 91 ? -19.249 -9.009 -3.629 1.00 91.56 91 HIS A N 1
ATOM 698 C CA . HIS A 1 91 ? -18.827 -9.989 -4.633 1.00 91.56 91 HIS A CA 1
ATOM 699 C C . HIS A 1 91 ? -19.100 -11.445 -4.220 1.00 91.56 91 HIS A C 1
ATOM 701 O O . HIS A 1 91 ? -18.690 -12.365 -4.931 1.00 91.56 91 HIS A O 1
ATOM 707 N N . ARG A 1 92 ? -19.797 -11.668 -3.096 1.00 91.88 92 ARG A N 1
ATOM 708 C CA . ARG A 1 92 ? -20.140 -12.988 -2.539 1.00 91.88 92 ARG A CA 1
ATOM 709 C C . ARG A 1 92 ? -18.918 -13.887 -2.344 1.00 91.88 92 ARG A C 1
ATOM 711 O O . ARG A 1 92 ? -18.966 -15.094 -2.577 1.00 91.88 92 ARG A O 1
ATOM 718 N N . VAL A 1 93 ? -17.802 -13.278 -1.949 1.00 93.94 93 VAL A N 1
ATOM 719 C CA . VAL A 1 93 ? -16.548 -13.985 -1.665 1.00 93.94 93 VAL A CA 1
ATOM 720 C C . VAL A 1 93 ? -16.589 -14.636 -0.283 1.00 93.94 93 VAL A C 1
ATOM 722 O O . VAL A 1 93 ? -15.934 -15.657 -0.081 1.00 93.94 93 VAL A O 1
ATOM 725 N N . LEU A 1 94 ? -17.342 -14.062 0.657 1.00 93.25 94 LEU A N 1
ATOM 726 C CA . LEU A 1 94 ? -17.461 -14.553 2.028 1.00 93.25 94 LEU A CA 1
ATOM 727 C C . LEU A 1 94 ? -18.557 -15.624 2.124 1.00 93.25 94 LEU A C 1
ATOM 729 O O . LEU A 1 94 ? -19.664 -15.439 1.621 1.00 93.25 94 LEU A O 1
ATOM 733 N N . ILE A 1 95 ? -18.242 -16.749 2.767 1.00 91.81 95 ILE A N 1
ATOM 734 C CA . ILE A 1 95 ? -19.163 -17.863 3.015 1.00 91.81 95 ILE A CA 1
ATOM 735 C C . ILE A 1 95 ? -19.199 -18.148 4.512 1.00 91.81 95 ILE A C 1
ATOM 737 O O . ILE A 1 95 ? -18.178 -18.501 5.100 1.00 91.81 95 ILE A O 1
ATOM 741 N N . PHE A 1 96 ? -20.380 -18.059 5.110 1.00 91.50 96 PHE A N 1
ATOM 742 C CA . PHE A 1 96 ? -20.600 -18.336 6.526 1.00 91.50 96 PHE A CA 1
ATOM 743 C C . PHE A 1 96 ? -20.975 -19.807 6.720 1.00 91.50 96 PHE A C 1
ATOM 745 O O . PHE A 1 96 ? -21.779 -20.358 5.964 1.00 91.50 96 PHE A O 1
ATOM 752 N N . GLN A 1 97 ? -20.331 -20.467 7.682 1.00 87.31 97 GLN A N 1
ATOM 753 C CA . GLN A 1 97 ? -20.564 -21.872 8.002 1.00 87.31 97 GLN A CA 1
ATOM 754 C C . GLN A 1 97 ? -20.621 -22.052 9.521 1.00 87.31 97 GLN A C 1
ATOM 756 O O . GLN A 1 97 ? -19.700 -21.632 10.219 1.00 87.31 97 GLN A O 1
ATOM 761 N N . ALA A 1 98 ? -21.648 -22.742 10.021 1.00 83.44 98 ALA A N 1
ATOM 762 C CA . ALA A 1 98 ? -21.697 -23.181 11.413 1.00 83.44 98 ALA A CA 1
ATOM 763 C C . ALA A 1 98 ? -20.527 -24.132 11.722 1.00 83.44 98 ALA A C 1
ATOM 765 O O . ALA A 1 98 ? -20.232 -25.049 10.950 1.00 83.44 98 ALA A O 1
ATOM 766 N N . MET A 1 99 ? -19.842 -23.909 12.842 1.00 68.38 99 MET A N 1
ATOM 767 C CA . MET A 1 99 ? -18.810 -24.805 13.347 1.00 68.38 99 MET A CA 1
ATOM 768 C C . MET A 1 99 ? -19.505 -26.074 13.841 1.00 68.38 99 MET A C 1
ATOM 770 O O . MET A 1 99 ? -20.283 -26.044 14.792 1.00 68.38 99 MET A O 1
ATOM 774 N N . GLU A 1 100 ? -19.258 -27.194 13.165 1.00 57.81 100 GLU A N 1
ATOM 775 C CA . GLU A 1 100 ? -19.679 -28.499 13.669 1.00 57.81 100 GLU A CA 1
ATOM 776 C C . GLU A 1 100 ? -18.947 -28.748 14.995 1.00 57.81 100 GLU A C 1
ATOM 778 O O . GLU A 1 100 ? -17.721 -28.615 15.065 1.00 57.81 100 GLU A O 1
ATOM 783 N N . SER A 1 101 ? -19.700 -29.065 16.054 1.00 48.31 101 SER A N 1
ATOM 784 C CA . SER A 1 101 ? -19.145 -29.439 17.356 1.00 48.31 101 SER A CA 1
ATOM 785 C C . SER A 1 101 ? -18.104 -30.540 17.169 1.00 48.31 101 SER A C 1
ATOM 787 O O . SER A 1 101 ? -18.347 -31.470 16.399 1.00 48.31 101 SER A O 1
ATOM 789 N N . GLU A 1 102 ? -16.972 -30.460 17.875 1.00 47.31 102 GLU A N 1
ATOM 790 C CA . GLU A 1 102 ? -15.904 -31.473 17.872 1.00 47.31 102 GLU A CA 1
ATOM 791 C C . GLU A 1 102 ? -16.367 -32.818 18.485 1.00 47.31 102 GLU A C 1
ATOM 793 O O . GLU A 1 102 ? -15.783 -33.343 19.430 1.00 47.31 102 GLU A O 1
ATOM 798 N N . GLU A 1 103 ? -17.415 -33.436 17.948 1.00 42.31 103 GLU A N 1
ATOM 799 C CA . GLU A 1 103 ? -17.782 -34.812 18.241 1.00 42.31 103 GLU A CA 1
ATOM 800 C C . GLU A 1 103 ? -17.100 -35.735 17.235 1.00 42.31 103 GLU A C 1
ATOM 802 O O . GLU A 1 103 ? -17.664 -36.111 16.218 1.00 42.31 103 GLU A O 1
ATOM 807 N N . LYS A 1 104 ? -15.855 -36.118 17.545 1.00 48.16 104 LYS A N 1
ATOM 808 C CA . LYS A 1 104 ? -15.192 -37.366 17.104 1.00 48.16 104 LYS A CA 1
ATOM 809 C C . LYS A 1 104 ? -15.394 -37.807 15.638 1.00 48.16 104 LYS A C 1
ATOM 811 O O . LYS A 1 104 ? -15.382 -39.007 15.361 1.00 48.16 104 LYS A O 1
ATOM 816 N N . THR A 1 105 ? -15.501 -36.901 14.674 1.00 39.12 105 THR A N 1
ATOM 817 C CA . THR A 1 105 ? -15.570 -37.276 13.257 1.00 39.12 105 THR A CA 1
ATOM 818 C C . THR A 1 105 ? -14.257 -36.967 12.558 1.00 39.12 105 THR A C 1
ATOM 820 O O . THR A 1 105 ? -13.845 -35.818 12.441 1.00 39.12 105 THR A O 1
ATOM 823 N N . ASN A 1 106 ? -13.594 -38.050 12.140 1.00 44.88 106 ASN A N 1
ATOM 824 C CA . ASN A 1 106 ? -12.434 -38.151 11.254 1.00 44.88 106 ASN A CA 1
ATOM 825 C C . ASN A 1 106 ? -11.860 -36.822 10.743 1.00 44.88 106 ASN A C 1
ATOM 827 O O . ASN A 1 106 ? -12.432 -36.164 9.870 1.00 44.88 106 ASN A O 1
ATOM 831 N N . VAL A 1 107 ? -10.657 -36.504 11.227 1.00 46.53 107 VAL A N 1
ATOM 832 C CA . VAL A 1 107 ? -9.783 -35.457 10.694 1.00 46.53 107 VAL A CA 1
ATOM 833 C C . VAL A 1 107 ? -9.574 -35.712 9.200 1.00 46.53 107 VAL A C 1
ATOM 835 O O . VAL A 1 107 ? -8.739 -36.511 8.782 1.00 46.53 107 VAL A O 1
ATOM 838 N N . THR A 1 108 ? -10.394 -35.072 8.377 1.00 52.06 108 THR A N 1
ATOM 839 C CA . THR A 1 108 ? -10.302 -35.163 6.923 1.00 52.06 108 THR A CA 1
ATOM 840 C C . THR A 1 108 ? -9.169 -34.238 6.488 1.00 52.06 108 THR A C 1
ATOM 842 O O . THR A 1 108 ? -9.040 -33.147 7.042 1.00 52.06 108 THR A O 1
ATOM 845 N N . TRP A 1 109 ? -8.353 -34.630 5.501 1.00 48.09 109 TRP A N 1
ATOM 846 C CA . TRP A 1 109 ? -7.230 -33.820 4.993 1.00 48.09 109 TRP A CA 1
ATOM 847 C C . TRP A 1 109 ? -7.603 -32.343 4.758 1.00 48.09 109 TRP A C 1
ATOM 849 O O . TRP A 1 109 ? -6.818 -31.455 5.069 1.00 48.09 109 TRP A O 1
ATOM 859 N N . ASN A 1 110 ? -8.835 -32.067 4.321 1.00 50.41 110 ASN A N 1
ATOM 860 C CA . ASN A 1 110 ? -9.354 -30.711 4.122 1.00 50.41 110 ASN A CA 1
ATOM 861 C C . ASN A 1 110 ? -9.479 -29.876 5.413 1.00 50.41 110 ASN A C 1
ATOM 863 O O . ASN A 1 110 ? -9.312 -28.662 5.355 1.00 50.41 110 ASN A O 1
ATOM 867 N N . ASN A 1 111 ? -9.732 -30.489 6.573 1.00 52.66 111 ASN A N 1
ATOM 868 C CA . ASN A 1 111 ? -9.854 -29.783 7.855 1.00 52.66 111 ASN A CA 1
ATOM 869 C C . ASN A 1 111 ? -8.484 -29.433 8.461 1.00 52.66 111 ASN A C 1
ATOM 871 O O . ASN A 1 111 ? -8.379 -28.439 9.171 1.00 52.66 111 ASN A O 1
ATOM 875 N N . LEU A 1 112 ? -7.421 -30.176 8.125 1.00 48.00 112 LEU A N 1
ATOM 876 C CA . LEU A 1 112 ? -6.047 -29.869 8.559 1.00 48.00 112 LEU A CA 1
ATOM 877 C C . LEU A 1 112 ? -5.488 -28.592 7.914 1.00 48.00 112 LEU A C 1
ATOM 879 O O . LEU A 1 112 ? -4.652 -27.915 8.508 1.00 48.00 112 LEU A O 1
ATOM 883 N N . PHE A 1 113 ? -5.952 -28.249 6.710 1.00 48.62 113 PHE A N 1
ATOM 884 C CA . PHE A 1 113 ? -5.496 -27.061 5.981 1.00 48.62 113 PHE A CA 1
ATOM 885 C C . PHE A 1 113 ? -6.347 -25.815 6.222 1.00 48.62 113 PHE A C 1
ATOM 887 O O . PHE A 1 113 ? -5.942 -24.723 5.815 1.00 48.62 113 PHE A O 1
ATOM 894 N N . LYS A 1 114 ? -7.486 -25.936 6.918 1.00 59.72 114 LYS A N 1
ATOM 895 C CA . LYS A 1 114 ? -8.286 -24.789 7.358 1.00 59.72 114 LYS A CA 1
ATOM 896 C C . LYS A 1 114 ? -7.593 -24.092 8.534 1.00 59.72 114 LYS A C 1
ATOM 898 O O . LYS A 1 114 ? -7.977 -24.195 9.693 1.00 59.72 114 LYS A O 1
ATOM 903 N N . ASN A 1 115 ? -6.518 -23.385 8.213 1.00 69.12 115 ASN A N 1
ATOM 904 C CA . ASN A 1 115 ? -5.808 -22.506 9.124 1.00 69.12 115 ASN A CA 1
ATOM 905 C C . ASN A 1 115 ? -6.678 -21.272 9.414 1.00 69.12 115 ASN A C 1
ATOM 907 O O . ASN A 1 115 ? -6.563 -20.258 8.724 1.00 69.12 115 ASN A O 1
ATOM 911 N N . PHE A 1 116 ? -7.550 -21.359 10.416 1.00 75.69 116 PHE A N 1
ATOM 912 C CA . PHE A 1 116 ? -8.294 -20.202 10.908 1.00 75.69 116 PHE A CA 1
ATOM 913 C C . PHE A 1 116 ? -7.434 -19.362 11.852 1.00 75.69 116 PHE A C 1
ATOM 915 O O . PHE A 1 116 ? -6.707 -19.890 12.696 1.00 75.69 116 PHE A O 1
ATOM 922 N N . ALA A 1 117 ? -7.538 -18.047 11.710 1.00 77.19 117 ALA A N 1
ATOM 923 C CA . ALA A 1 117 ? -7.127 -17.087 12.714 1.00 77.19 117 ALA A CA 1
ATOM 924 C C . ALA A 1 117 ? -8.323 -16.844 13.650 1.00 77.19 117 ALA A C 1
ATOM 926 O O . ALA A 1 117 ? -9.440 -16.603 13.187 1.00 77.19 117 ALA A O 1
ATOM 927 N N . LYS A 1 118 ? -8.100 -16.965 14.963 1.00 79.06 118 LYS A N 1
ATOM 928 C CA . LYS A 1 118 ? -9.118 -16.738 15.998 1.00 79.06 118 LYS A CA 1
ATOM 929 C C . LYS A 1 118 ? -8.734 -15.512 16.836 1.00 79.06 118 LYS A C 1
ATOM 931 O O . LYS A 1 118 ? -7.549 -15.378 17.161 1.00 79.06 118 LYS A O 1
ATOM 936 N N . PRO A 1 119 ? -9.698 -14.657 17.218 1.00 73.75 119 PRO A N 1
ATOM 937 C CA . PRO A 1 119 ? -9.480 -13.594 18.194 1.00 73.75 119 PRO A CA 1
ATOM 938 C C . PRO A 1 119 ? -8.911 -14.131 19.514 1.00 73.75 119 PRO A C 1
ATOM 940 O O . PRO A 1 119 ? -9.242 -15.244 19.932 1.00 73.75 119 PRO A O 1
ATOM 943 N N . LYS A 1 120 ? -8.081 -13.337 20.200 1.00 65.75 120 LYS A N 1
ATOM 944 C CA . LYS A 1 120 ? -7.694 -13.629 21.594 1.00 65.75 120 LYS A CA 1
ATOM 945 C C . LYS A 1 120 ? -8.844 -13.267 22.540 1.00 65.75 120 LYS A C 1
ATOM 947 O O . LYS A 1 120 ? -9.599 -12.338 22.272 1.00 65.75 120 LYS A O 1
ATOM 952 N N . GLU A 1 121 ? -8.967 -13.993 23.650 1.00 55.34 121 GLU A N 1
ATOM 953 C CA . GLU A 1 121 ? -10.126 -13.947 24.562 1.00 55.34 121 GLU A CA 1
ATOM 954 C C . GLU A 1 121 ? -10.390 -12.590 25.241 1.00 55.34 121 GLU A C 1
ATOM 956 O O . GLU A 1 121 ? -11.473 -12.396 25.789 1.00 55.34 121 GLU A O 1
ATOM 961 N N . ASP A 1 122 ? -9.464 -11.631 25.153 1.00 50.97 122 ASP A N 1
ATOM 962 C CA . ASP A 1 122 ? -9.514 -10.343 25.862 1.00 50.97 122 ASP A CA 1
ATOM 963 C C . ASP A 1 122 ? -10.700 -9.434 25.465 1.00 50.97 122 ASP A C 1
ATOM 965 O O . ASP A 1 122 ? -11.034 -8.504 26.198 1.00 50.97 122 ASP A O 1
ATOM 969 N N . LEU A 1 123 ? -11.381 -9.701 24.342 1.00 49.25 123 LEU A N 1
ATOM 970 C CA . LEU A 1 123 ? -12.562 -8.940 23.894 1.00 49.25 123 LEU A CA 1
ATOM 971 C C . LEU A 1 123 ? -13.915 -9.562 24.265 1.00 49.25 123 LEU A C 1
ATOM 973 O O . LEU A 1 123 ? -14.946 -8.932 24.028 1.00 49.25 123 LEU A O 1
ATOM 977 N N . LYS A 1 124 ? -13.943 -10.728 24.931 1.00 46.03 124 LYS A N 1
ATOM 978 C CA . LYS A 1 124 ? -15.194 -11.335 25.438 1.00 46.03 124 LYS A CA 1
ATOM 979 C C . LYS A 1 124 ? -15.932 -10.447 26.461 1.00 46.03 124 LYS A C 1
ATOM 981 O O . LYS A 1 124 ? -17.059 -10.747 26.833 1.00 46.03 124 LYS A O 1
ATOM 986 N N . MET A 1 125 ? -15.320 -9.351 26.921 1.00 46.22 125 MET A N 1
ATOM 987 C CA . MET A 1 125 ? -15.877 -8.478 27.959 1.00 46.22 125 MET A CA 1
ATOM 988 C C . MET A 1 125 ? -16.898 -7.450 27.434 1.00 46.22 125 MET A C 1
ATOM 990 O O . MET A 1 125 ? -17.611 -6.858 28.238 1.00 46.22 125 MET A O 1
ATOM 994 N N . PHE A 1 126 ? -17.002 -7.248 26.113 1.00 45.81 126 PHE A N 1
ATOM 995 C CA . PHE A 1 126 ? -17.942 -6.284 25.513 1.00 45.81 126 PHE A CA 1
ATOM 996 C C . PHE A 1 126 ? -19.176 -6.908 24.851 1.00 45.81 126 PHE A C 1
ATOM 998 O O . PHE A 1 126 ? -20.083 -6.175 24.458 1.00 45.81 126 PHE A O 1
ATOM 1005 N N . THR A 1 127 ? -19.275 -8.236 24.768 1.00 43.41 127 THR A N 1
ATOM 1006 C CA . THR A 1 127 ? -20.522 -8.900 24.375 1.00 43.41 127 THR A CA 1
ATOM 1007 C C . THR A 1 127 ? -21.502 -8.846 25.546 1.00 43.41 127 THR A C 1
ATOM 1009 O O . THR A 1 127 ? -21.542 -9.740 26.390 1.00 43.41 127 THR A O 1
ATOM 1012 N N . PHE A 1 128 ? -22.285 -7.768 25.621 1.00 38.50 128 PHE A N 1
ATOM 1013 C CA . PHE A 1 128 ? -23.526 -7.755 26.391 1.00 38.50 128 PHE A CA 1
ATOM 1014 C C . PHE A 1 128 ? -24.458 -8.835 25.822 1.00 38.50 128 PHE A C 1
ATOM 1016 O O . PHE A 1 128 ? -25.109 -8.618 24.808 1.00 38.50 128 PHE A O 1
ATOM 1023 N N . GLY A 1 129 ? -24.482 -9.995 26.481 1.00 39.06 129 GLY A N 1
ATOM 1024 C CA . GLY A 1 129 ? -25.575 -10.969 26.448 1.00 39.06 129 GLY A CA 1
ATOM 1025 C C . GLY A 1 129 ? -25.979 -11.508 25.077 1.00 39.06 129 GLY A C 1
ATOM 1026 O O . GLY A 1 129 ? -27.128 -11.329 24.690 1.00 39.06 129 GLY A O 1
ATOM 1027 N N . VAL A 1 130 ? -25.085 -12.216 24.386 1.00 40.78 130 VAL A N 1
ATOM 1028 C CA . VAL A 1 130 ? -25.522 -13.176 23.362 1.00 40.78 130 VAL A CA 1
ATOM 1029 C C . VAL A 1 130 ? -25.322 -14.562 23.957 1.00 40.78 130 VAL A C 1
ATOM 1031 O O . VAL A 1 130 ? -24.200 -14.960 24.272 1.00 40.78 130 VAL A O 1
ATOM 1034 N N . GLU A 1 131 ? -26.452 -15.211 24.228 1.00 40.16 131 GLU A N 1
ATOM 1035 C CA . GLU A 1 131 ? -26.567 -16.613 24.623 1.00 40.16 131 GLU A CA 1
ATOM 1036 C C . GLU A 1 131 ? -25.875 -17.519 23.587 1.00 40.16 131 GLU A C 1
ATOM 1038 O O . GLU A 1 131 ? -25.447 -17.051 22.537 1.00 40.16 131 GLU A O 1
ATOM 1043 N N . GLU A 1 132 ? -25.709 -18.802 23.906 1.00 46.62 132 GLU A N 1
ATOM 1044 C CA . GLU A 1 132 ? -25.023 -19.840 23.117 1.00 46.62 132 GLU A CA 1
ATOM 1045 C C . GLU A 1 132 ? -25.619 -20.066 21.703 1.00 46.62 132 GLU A C 1
ATOM 1047 O O . GLU A 1 132 ? -26.122 -21.140 21.383 1.00 46.62 132 GLU A O 1
ATOM 1052 N N . GLU A 1 133 ? -25.569 -19.070 20.822 1.00 47.31 133 GLU A N 1
ATOM 1053 C CA . GLU A 1 133 ? -26.041 -19.159 19.446 1.00 47.31 133 GLU A CA 1
ATOM 1054 C C . GLU A 1 133 ? -24.864 -19.484 18.521 1.00 47.31 133 GLU A C 1
ATOM 1056 O O . GLU A 1 133 ? -23.953 -18.682 18.333 1.00 47.31 133 GLU A O 1
ATOM 1061 N N . ASN A 1 134 ? -24.891 -20.716 17.997 1.00 53.47 134 ASN A N 1
ATOM 1062 C CA . ASN A 1 134 ? -24.186 -21.234 16.820 1.00 53.47 134 ASN A CA 1
ATOM 1063 C C . ASN A 1 134 ? -22.848 -20.555 16.481 1.00 53.47 134 ASN A C 1
ATOM 1065 O O . ASN A 1 134 ? -22.798 -19.524 15.817 1.00 53.47 134 ASN A O 1
ATOM 1069 N N . GLU A 1 135 ? -21.741 -21.194 16.866 1.00 72.31 135 GLU A N 1
ATOM 1070 C CA . GLU A 1 135 ? -20.388 -20.735 16.546 1.00 72.31 135 GLU A CA 1
ATOM 1071 C C . GLU A 1 135 ? -20.147 -20.714 15.021 1.00 72.31 135 GLU A C 1
ATOM 1073 O O . GLU A 1 135 ? -19.685 -21.692 14.453 1.00 72.31 135 GLU A O 1
ATOM 1078 N N . GLU A 1 136 ? -20.445 -19.622 14.317 1.00 85.50 136 GLU A N 1
ATOM 1079 C CA . GLU A 1 136 ? -20.161 -19.509 12.881 1.00 85.50 136 GLU A CA 1
ATOM 1080 C C . GLU A 1 136 ? -18.699 -19.123 12.601 1.00 85.50 136 GLU A C 1
ATOM 1082 O O . GLU A 1 136 ? -18.054 -18.374 13.344 1.00 85.50 136 GLU A O 1
ATOM 1087 N N . VAL A 1 137 ? -18.157 -19.633 11.494 1.00 89.12 137 VAL A N 1
ATOM 1088 C CA . VAL A 1 137 ? -16.869 -19.232 10.914 1.00 89.12 137 VAL A CA 1
ATOM 1089 C C . VAL A 1 137 ? -17.069 -18.701 9.502 1.00 89.12 137 VAL A C 1
ATOM 1091 O O . VAL A 1 137 ? -17.914 -19.188 8.749 1.00 89.12 137 VAL A O 1
ATOM 1094 N N . CYS A 1 138 ? -16.246 -17.731 9.113 1.00 90.38 138 CYS A N 1
ATOM 1095 C CA . CYS A 1 138 ? -16.218 -17.234 7.742 1.00 90.38 138 CYS A CA 1
ATOM 1096 C C . CYS A 1 138 ? -15.172 -18.004 6.925 1.00 90.38 138 CYS A C 1
ATOM 1098 O O . CYS A 1 138 ? -14.070 -18.268 7.397 1.00 90.38 138 CYS A O 1
ATOM 1100 N N . ASN A 1 139 ? -15.506 -18.354 5.688 1.00 90.44 139 ASN A N 1
ATOM 1101 C CA . ASN A 1 139 ? -14.637 -18.976 4.697 1.00 90.44 139 ASN A CA 1
ATOM 1102 C C . ASN A 1 139 ? -14.625 -18.150 3.405 1.00 90.44 139 ASN A C 1
ATOM 1104 O O . ASN A 1 139 ? -15.495 -17.315 3.171 1.00 90.44 139 ASN A O 1
ATOM 1108 N N . LEU A 1 140 ? -13.646 -18.419 2.541 1.00 90.62 140 LEU A N 1
ATOM 1109 C CA . LEU A 1 140 ? -13.594 -17.856 1.194 1.00 90.62 140 LEU A CA 1
ATOM 1110 C C . LEU A 1 140 ? -14.290 -18.786 0.196 1.00 90.62 140 LEU A C 1
ATOM 1112 O O . LEU A 1 140 ? -14.170 -20.011 0.283 1.00 90.62 140 LEU A O 1
ATOM 1116 N N . ALA A 1 141 ? -14.970 -18.202 -0.787 1.00 90.44 141 ALA A N 1
ATOM 1117 C CA . ALA A 1 141 ? -15.519 -18.932 -1.917 1.00 90.44 141 ALA A CA 1
ATOM 1118 C C . ALA A 1 141 ? -14.423 -19.659 -2.714 1.00 90.44 141 ALA A C 1
ATOM 1120 O O . ALA A 1 141 ? -13.299 -19.175 -2.879 1.00 90.44 141 ALA A O 1
ATOM 1121 N N . SER A 1 142 ? -14.759 -20.849 -3.219 1.00 86.31 142 SER A N 1
ATOM 1122 C CA . SER A 1 142 ? -13.802 -21.710 -3.919 1.00 86.31 142 SER A CA 1
ATOM 1123 C C . SER A 1 142 ? -13.238 -21.032 -5.172 1.00 86.31 142 SER A C 1
ATOM 1125 O O . SER A 1 142 ? -13.976 -20.448 -5.964 1.00 86.31 142 SER A O 1
ATOM 1127 N N . GLY A 1 143 ? -11.918 -21.123 -5.361 1.00 83.06 143 GLY A N 1
ATOM 1128 C CA . GLY A 1 143 ? -11.219 -20.568 -6.525 1.00 83.06 143 GLY A CA 1
ATOM 1129 C C . GLY A 1 143 ? -10.957 -19.057 -6.482 1.00 83.06 143 GLY A C 1
ATOM 1130 O O . GLY A 1 143 ? -10.366 -18.525 -7.425 1.00 83.06 143 GLY A O 1
ATOM 1131 N N . VAL A 1 144 ? -11.343 -18.356 -5.410 1.00 86.75 144 VAL A N 1
ATOM 1132 C CA . VAL A 1 144 ? -11.034 -16.930 -5.248 1.00 86.75 144 VAL A CA 1
ATOM 1133 C C . VAL A 1 144 ? -9.561 -16.738 -4.886 1.00 86.75 144 VAL A C 1
ATOM 1135 O O . VAL A 1 144 ? -9.022 -17.422 -4.023 1.00 86.75 144 VAL A O 1
ATOM 1138 N N . ARG A 1 145 ? -8.904 -15.771 -5.538 1.00 88.50 145 ARG A N 1
ATOM 1139 C CA . ARG A 1 145 ? -7.562 -15.293 -5.173 1.00 88.50 145 ARG A CA 1
ATOM 1140 C C . ARG A 1 145 ? -7.652 -13.830 -4.773 1.00 88.50 145 ARG A C 1
ATOM 1142 O O . ARG A 1 145 ? -7.747 -12.970 -5.651 1.00 88.50 145 ARG A O 1
ATOM 1149 N N . LEU A 1 146 ? -7.577 -13.543 -3.474 1.00 88.38 146 LEU A N 1
ATOM 1150 C CA . LEU A 1 146 ? -7.780 -12.190 -2.932 1.00 88.38 146 LEU A CA 1
ATOM 1151 C C . LEU A 1 146 ? -6.827 -11.148 -3.541 1.00 88.38 146 LEU A C 1
ATOM 1153 O O . LEU A 1 146 ? -7.201 -10.000 -3.783 1.00 88.38 146 LEU A O 1
ATOM 1157 N N . LYS A 1 147 ? -5.598 -11.561 -3.876 1.00 83.44 147 LYS A N 1
ATOM 1158 C CA . LYS A 1 147 ? -4.589 -10.694 -4.507 1.00 83.44 147 LYS A CA 1
ATOM 1159 C C . LYS A 1 147 ? -5.023 -10.138 -5.868 1.00 83.44 147 LYS A C 1
ATOM 1161 O O . LYS A 1 147 ? -4.597 -9.041 -6.216 1.00 83.44 147 LYS A O 1
ATOM 1166 N N . ASN A 1 148 ? -5.888 -10.852 -6.590 1.00 86.06 148 ASN A N 1
ATOM 1167 C CA . ASN A 1 148 ? -6.344 -10.474 -7.929 1.00 86.06 148 ASN A CA 1
ATOM 1168 C C . ASN A 1 148 ? -7.610 -9.610 -7.920 1.00 86.06 148 ASN A C 1
ATOM 1170 O O . ASN A 1 148 ? -8.042 -9.176 -8.985 1.00 86.06 148 ASN A O 1
ATOM 1174 N N . LEU A 1 149 ? -8.222 -9.394 -6.753 1.00 87.00 149 LEU A N 1
ATOM 1175 C CA . LEU A 1 149 ? -9.399 -8.544 -6.640 1.00 87.00 149 LEU A CA 1
ATOM 1176 C C . LEU A 1 149 ? -9.009 -7.080 -6.842 1.00 87.00 149 LEU A C 1
ATOM 1178 O O . LEU A 1 149 ? -8.000 -6.611 -6.289 1.00 87.00 149 LEU A O 1
ATOM 1182 N N . SER A 1 150 ? -9.833 -6.379 -7.618 1.00 87.94 150 SER A N 1
ATOM 1183 C CA . SER A 1 150 ? -9.720 -4.938 -7.797 1.00 87.94 150 SER A CA 1
ATOM 1184 C C . SER A 1 150 ? -9.956 -4.220 -6.464 1.00 87.94 150 SER A C 1
ATOM 1186 O O . SER A 1 150 ? -10.767 -4.685 -5.651 1.00 87.94 150 SER A O 1
ATOM 1188 N N . PRO A 1 151 ? -9.275 -3.088 -6.223 1.00 87.94 151 PRO A N 1
ATOM 1189 C CA . PRO A 1 151 ? -9.589 -2.189 -5.121 1.00 87.94 151 PRO A CA 1
ATOM 1190 C C . PRO A 1 151 ? -11.088 -1.854 -5.043 1.00 87.94 151 PRO A C 1
ATOM 1192 O O . PRO A 1 151 ? -11.720 -1.688 -6.092 1.00 87.94 151 PRO A O 1
ATOM 1195 N N . PRO A 1 152 ? -11.658 -1.700 -3.833 1.00 93.88 152 PRO A N 1
ATOM 1196 C CA . PRO A 1 152 ? -12.981 -1.103 -3.663 1.00 93.88 152 PRO A CA 1
ATOM 1197 C C . PRO A 1 152 ? -13.038 0.292 -4.305 1.00 93.88 152 PRO A C 1
ATOM 1199 O O . PRO A 1 152 ? -12.057 1.036 -4.246 1.00 93.88 152 PRO A O 1
ATOM 1202 N N . ALA A 1 153 ? -14.180 0.662 -4.894 1.00 93.44 153 ALA A N 1
ATOM 1203 C CA . ALA A 1 153 ? -14.332 1.929 -5.622 1.00 93.44 153 ALA A CA 1
ATOM 1204 C C . ALA A 1 153 ? -14.005 3.158 -4.755 1.00 93.44 153 ALA A C 1
ATOM 1206 O O . ALA A 1 153 ? -13.254 4.026 -5.188 1.00 93.44 153 ALA A O 1
ATOM 1207 N N . SER A 1 154 ? -14.475 3.175 -3.507 1.00 93.50 154 SER A N 1
ATOM 1208 C CA . SER A 1 154 ? -14.202 4.230 -2.524 1.00 93.50 154 SER A CA 1
ATOM 1209 C C . SER A 1 154 ? -12.703 4.431 -2.278 1.00 93.50 154 SER A C 1
ATOM 1211 O O . SER A 1 154 ? -12.189 5.546 -2.331 1.00 93.50 154 SER A O 1
ATOM 1213 N N . LEU A 1 155 ? -11.965 3.342 -2.058 1.00 94.25 155 LEU A N 1
ATOM 1214 C CA . LEU A 1 155 ? -10.525 3.412 -1.803 1.00 94.25 155 LEU A CA 1
ATOM 1215 C C . LEU A 1 155 ? -9.719 3.733 -3.067 1.00 94.25 155 LEU A C 1
ATOM 1217 O O . LEU A 1 155 ? -8.659 4.367 -2.996 1.00 94.25 155 LEU A O 1
ATOM 1221 N N . LYS A 1 156 ? -10.235 3.317 -4.227 1.00 94.94 156 LYS A N 1
ATOM 1222 C CA . LYS A 1 156 ? -9.693 3.684 -5.532 1.00 94.94 156 LYS A CA 1
ATOM 1223 C C . LYS A 1 156 ? -9.818 5.185 -5.767 1.00 94.94 156 LYS A C 1
ATOM 1225 O O . LYS A 1 156 ? -8.831 5.807 -6.134 1.00 94.94 156 LYS A O 1
ATOM 1230 N N . GLU A 1 157 ? -10.981 5.775 -5.508 1.00 95.12 157 GLU A N 1
ATOM 1231 C CA . GLU A 1 157 ? -11.204 7.220 -5.638 1.00 95.12 157 GLU A CA 1
ATOM 1232 C C . GLU A 1 157 ? -10.253 8.028 -4.751 1.00 95.12 157 GLU A C 1
ATOM 1234 O O . GLU A 1 157 ? -9.612 8.952 -5.243 1.00 95.12 157 GLU A O 1
ATOM 1239 N N . ILE A 1 158 ? -10.072 7.634 -3.486 1.00 92.75 158 ILE A N 1
ATOM 1240 C CA . ILE A 1 158 ? -9.118 8.292 -2.574 1.00 92.75 158 ILE A CA 1
ATOM 1241 C C . ILE A 1 158 ? -7.696 8.256 -3.150 1.00 92.75 158 ILE A C 1
ATOM 1243 O O . ILE A 1 158 ? -7.011 9.278 -3.201 1.00 92.75 158 ILE A O 1
ATOM 1247 N N . SER A 1 159 ? -7.269 7.083 -3.623 1.00 94.56 159 SER A N 1
ATOM 1248 C CA . SER A 1 159 ? -5.938 6.900 -4.207 1.00 94.56 159 SER A CA 1
ATOM 1249 C C . SER A 1 159 ? -5.762 7.709 -5.498 1.00 94.56 159 SER A C 1
ATOM 1251 O O . SER A 1 159 ? -4.693 8.266 -5.730 1.00 94.56 159 SER A O 1
ATOM 1253 N N . LEU A 1 160 ? -6.805 7.805 -6.329 1.00 96.00 160 LEU A N 1
ATOM 1254 C CA . LEU A 1 160 ? -6.790 8.603 -7.558 1.00 96.00 160 LEU A CA 1
ATOM 1255 C C . LEU A 1 160 ? -6.697 10.096 -7.267 1.00 96.00 160 LEU A C 1
ATOM 1257 O O . LEU A 1 160 ? -5.866 10.762 -7.866 1.00 96.00 160 LEU A O 1
ATOM 1261 N N . VAL A 1 161 ? -7.483 10.611 -6.320 1.00 95.44 161 VAL A N 1
ATOM 1262 C CA . VAL A 1 161 ? -7.428 12.028 -5.930 1.00 95.44 161 VAL A CA 1
ATOM 1263 C C . VAL A 1 161 ? -6.032 12.397 -5.436 1.00 95.44 161 VAL A C 1
ATOM 1265 O O . VAL A 1 161 ? -5.480 13.422 -5.836 1.00 95.44 161 VAL A O 1
ATOM 1268 N N . GLN A 1 162 ? -5.435 11.546 -4.601 1.00 93.56 162 GLN A N 1
ATOM 1269 C CA . GLN A 1 162 ? -4.078 11.771 -4.120 1.00 93.56 162 GLN A CA 1
ATOM 1270 C C . GLN A 1 162 ? -3.059 11.698 -5.267 1.00 93.56 162 GLN A C 1
ATOM 1272 O O . GLN A 1 162 ? -2.201 12.572 -5.347 1.00 93.56 162 GLN A O 1
ATOM 1277 N N . LEU A 1 163 ? -3.172 10.737 -6.189 1.00 96.06 163 LEU A N 1
ATOM 1278 C CA . LEU A 1 163 ? -2.307 10.660 -7.372 1.00 96.06 163 LEU A CA 1
ATOM 1279 C C . LEU A 1 163 ? -2.431 11.903 -8.267 1.00 96.06 163 LEU A C 1
ATOM 1281 O O . LEU A 1 163 ? -1.420 12.487 -8.645 1.00 96.06 163 LEU A O 1
ATOM 1285 N N . ASP A 1 164 ? -3.651 12.332 -8.576 1.00 96.12 164 ASP A N 1
ATOM 1286 C CA . ASP A 1 164 ? -3.920 13.446 -9.490 1.00 96.12 164 ASP A CA 1
ATOM 1287 C C . ASP A 1 164 ? -3.481 14.802 -8.912 1.00 96.12 164 ASP A C 1
ATOM 1289 O O . ASP A 1 164 ? -3.188 15.727 -9.669 1.00 96.12 164 ASP A O 1
ATOM 1293 N N . SER A 1 165 ? -3.378 14.914 -7.583 1.00 94.19 165 SER A N 1
ATOM 1294 C CA . SER A 1 165 ? -2.831 16.097 -6.903 1.00 94.19 165 SER A CA 1
ATOM 1295 C C . SER A 1 165 ? -1.310 16.260 -7.045 1.00 94.19 165 SER A C 1
ATOM 1297 O O . SER A 1 165 ? -0.784 17.345 -6.800 1.00 94.19 165 SER A O 1
ATOM 1299 N N . MET A 1 166 ? -0.593 15.209 -7.459 1.00 95.19 166 MET A N 1
ATOM 1300 C CA . MET A 1 166 ? 0.861 15.247 -7.634 1.00 95.19 166 MET A CA 1
ATOM 1301 C C . MET A 1 166 ? 1.258 15.928 -8.950 1.00 95.19 166 MET A C 1
ATOM 1303 O O . MET A 1 166 ? 0.489 15.968 -9.911 1.00 95.19 166 MET A O 1
ATOM 1307 N N . SER A 1 167 ? 2.507 16.393 -9.047 1.00 95.94 167 SER A N 1
ATOM 1308 C CA . SER A 1 167 ? 3.074 16.854 -10.320 1.00 95.94 167 SER A CA 1
ATOM 1309 C C . SER A 1 167 ? 3.118 15.719 -11.358 1.00 95.94 167 SER A C 1
ATOM 1311 O O . SER A 1 167 ? 3.194 14.539 -11.013 1.00 95.94 167 SER A O 1
ATOM 1313 N N . LEU A 1 168 ? 3.127 16.053 -12.654 1.00 95.06 168 LEU A N 1
ATOM 1314 C CA . LEU A 1 168 ? 3.151 15.045 -13.727 1.00 95.06 168 LEU A CA 1
ATOM 1315 C C . LEU A 1 168 ? 4.370 14.107 -13.651 1.00 95.06 168 LEU A C 1
ATOM 1317 O O . LEU A 1 168 ? 4.258 12.926 -13.986 1.00 95.06 168 LEU A O 1
ATOM 1321 N N . SER A 1 169 ? 5.526 14.607 -13.201 1.00 94.69 169 SER A N 1
ATOM 1322 C CA . SER A 1 169 ? 6.727 13.787 -12.996 1.00 94.69 169 SER A CA 1
ATOM 1323 C C . SER A 1 169 ? 6.532 12.791 -11.852 1.00 94.69 169 SER A C 1
ATOM 1325 O O . SER A 1 169 ? 6.814 11.606 -12.019 1.00 94.69 169 SER A O 1
ATOM 1327 N N . HIS A 1 170 ? 5.977 13.234 -10.723 1.00 96.19 170 HIS A N 1
ATOM 1328 C CA . HIS A 1 170 ? 5.664 12.368 -9.585 1.00 96.19 170 HIS A CA 1
ATOM 1329 C C . HIS A 1 170 ? 4.602 11.321 -9.944 1.00 96.19 170 HIS A C 1
ATOM 1331 O O . HIS A 1 170 ? 4.784 10.140 -9.647 1.00 96.19 170 HIS A O 1
ATOM 1337 N N . GLN A 1 171 ? 3.553 11.706 -10.680 1.00 96.69 171 GLN A N 1
ATOM 1338 C CA . GLN A 1 171 ? 2.549 10.769 -11.196 1.00 96.69 171 GLN A CA 1
ATOM 1339 C C . GLN A 1 171 ? 3.173 9.692 -12.090 1.00 96.69 171 GLN A C 1
ATOM 1341 O O . GLN A 1 171 ? 2.833 8.513 -11.969 1.00 96.69 171 GLN A O 1
ATOM 1346 N N . MET A 1 172 ? 4.088 10.075 -12.988 1.00 95.38 172 MET A N 1
ATOM 1347 C CA . MET A 1 172 ? 4.797 9.133 -13.858 1.00 95.38 172 MET A CA 1
ATOM 1348 C C . MET A 1 172 ? 5.629 8.140 -13.043 1.00 95.38 172 MET A C 1
ATOM 1350 O O . MET A 1 172 ? 5.560 6.936 -13.301 1.00 95.38 172 MET A O 1
ATOM 1354 N N . LEU A 1 173 ? 6.371 8.629 -12.046 1.00 96.50 173 LEU A N 1
ATOM 1355 C CA . LEU A 1 173 ? 7.188 7.790 -11.175 1.00 96.50 173 LEU A CA 1
ATOM 1356 C C . LEU A 1 173 ? 6.323 6.796 -10.399 1.00 96.50 173 LEU A C 1
ATOM 1358 O O . LEU A 1 173 ? 6.571 5.593 -10.467 1.00 96.50 173 LEU A O 1
ATOM 1362 N N . VAL A 1 174 ? 5.256 7.273 -9.753 1.00 97.38 174 VAL A N 1
ATOM 1363 C CA . VAL A 1 174 ? 4.308 6.434 -9.007 1.00 97.38 174 VAL A CA 1
ATOM 1364 C C . VAL A 1 174 ? 3.663 5.376 -9.906 1.00 97.38 174 VAL A C 1
ATOM 1366 O O . VAL A 1 174 ? 3.590 4.202 -9.539 1.00 97.38 174 VAL A O 1
ATOM 1369 N N . ARG A 1 175 ? 3.249 5.750 -11.123 1.00 96.38 175 ARG A N 1
ATOM 1370 C CA . ARG A 1 175 ? 2.694 4.806 -12.104 1.00 96.38 175 ARG A CA 1
ATOM 1371 C C . ARG A 1 175 ? 3.707 3.744 -12.521 1.00 96.38 175 ARG A C 1
ATOM 1373 O O . ARG A 1 175 ? 3.326 2.579 -12.622 1.00 96.38 175 ARG A O 1
ATOM 1380 N N . CYS A 1 176 ? 4.965 4.110 -12.761 1.00 96.38 176 CYS A N 1
ATOM 1381 C CA . CYS A 1 176 ? 6.015 3.154 -13.121 1.00 96.38 176 CYS A CA 1
ATOM 1382 C C . CYS A 1 176 ? 6.337 2.213 -11.953 1.00 96.38 176 CYS A C 1
ATOM 1384 O O . CYS A 1 176 ? 6.327 0.996 -12.133 1.00 96.38 176 CYS A O 1
ATOM 1386 N N . ALA A 1 177 ? 6.519 2.756 -10.747 1.00 96.94 177 ALA A N 1
ATOM 1387 C CA . ALA A 1 177 ? 6.731 1.985 -9.523 1.00 96.94 177 ALA A CA 1
ATOM 1388 C C . ALA A 1 177 ? 5.612 0.958 -9.286 1.00 96.94 177 ALA A C 1
ATOM 1390 O O . ALA A 1 177 ? 5.874 -0.192 -8.930 1.00 96.94 177 ALA A O 1
ATOM 1391 N N . ALA A 1 178 ? 4.363 1.332 -9.583 1.00 97.31 178 ALA A N 1
ATOM 1392 C CA . ALA A 1 178 ? 3.219 0.446 -9.433 1.00 97.31 178 ALA A CA 1
ATOM 1393 C C . ALA A 1 178 ? 3.259 -0.794 -10.343 1.00 97.31 178 ALA A C 1
ATOM 1395 O O . ALA A 1 178 ? 2.627 -1.795 -10.007 1.00 97.31 178 ALA A O 1
ATOM 1396 N N . ILE A 1 179 ? 3.997 -0.768 -11.462 1.00 96.56 179 ILE A N 1
ATOM 1397 C CA . ILE A 1 179 ? 4.232 -1.966 -12.282 1.00 96.56 179 ILE A CA 1
ATOM 1398 C C . ILE A 1 179 ? 5.118 -2.972 -11.545 1.00 96.56 179 ILE A C 1
ATOM 1400 O O . ILE A 1 179 ? 4.851 -4.169 -11.630 1.00 96.56 179 ILE A O 1
ATOM 1404 N N . ILE A 1 180 ? 6.149 -2.506 -10.836 1.00 94.94 180 ILE A N 1
ATOM 1405 C CA . ILE A 1 180 ? 7.118 -3.382 -10.166 1.00 94.94 180 ILE A CA 1
ATOM 1406 C C . ILE A 1 180 ? 6.442 -4.125 -9.013 1.00 94.94 180 ILE A C 1
ATOM 1408 O O . ILE A 1 180 ? 6.523 -5.350 -8.924 1.00 94.94 180 ILE A O 1
ATOM 1412 N N . GLY A 1 181 ? 5.747 -3.385 -8.148 1.00 92.44 181 GLY A N 1
ATOM 1413 C CA . GLY A 1 181 ? 5.024 -3.947 -7.015 1.00 92.44 181 GLY A CA 1
ATOM 1414 C C . GLY A 1 181 ? 5.021 -3.034 -5.796 1.00 92.44 181 GLY A C 1
ATOM 1415 O O . GLY A 1 181 ? 5.369 -1.861 -5.866 1.00 92.44 181 GLY A O 1
ATOM 1416 N N . LEU A 1 182 ? 4.596 -3.594 -4.662 1.00 90.12 182 LEU A N 1
ATOM 1417 C CA . LEU A 1 182 ? 4.469 -2.875 -3.392 1.00 90.12 182 LEU A CA 1
ATOM 1418 C C . LEU A 1 182 ? 5.826 -2.464 -2.799 1.00 90.12 182 LEU A C 1
ATOM 1420 O O . LEU A 1 182 ? 5.939 -1.389 -2.223 1.00 90.12 182 LEU A O 1
ATOM 1424 N N . THR A 1 183 ? 6.841 -3.311 -2.953 1.00 90.94 183 THR A N 1
ATOM 1425 C CA . THR A 1 183 ? 8.224 -3.064 -2.532 1.00 90.94 183 THR A CA 1
ATOM 1426 C C . THR A 1 183 ? 9.135 -3.332 -3.720 1.00 90.94 183 THR A C 1
ATOM 1428 O O . THR A 1 183 ? 8.961 -4.337 -4.411 1.00 90.94 183 THR A O 1
ATOM 1431 N N . PHE A 1 184 ? 10.086 -2.440 -3.964 1.00 91.88 184 PHE A N 1
ATOM 1432 C CA . PHE A 1 184 ? 10.973 -2.480 -5.120 1.00 91.88 184 PHE A CA 1
ATOM 1433 C C . PHE A 1 184 ? 12.319 -1.832 -4.793 1.00 91.88 184 PHE A C 1
ATOM 1435 O O . PHE A 1 184 ? 12.454 -1.158 -3.774 1.00 91.88 184 PHE A O 1
ATOM 1442 N N . THR A 1 185 ? 13.323 -2.052 -5.643 1.00 89.75 185 THR A N 1
ATOM 1443 C CA . THR A 1 185 ? 14.628 -1.404 -5.481 1.00 89.75 185 THR A CA 1
ATOM 1444 C C . THR A 1 185 ? 14.722 -0.135 -6.317 1.00 89.75 185 THR A C 1
ATOM 1446 O O . THR A 1 185 ? 14.079 -0.018 -7.368 1.00 89.75 185 THR A O 1
ATOM 1449 N N . THR A 1 186 ? 15.527 0.813 -5.847 1.00 88.75 186 THR A N 1
ATOM 1450 C CA . THR A 1 186 ? 15.776 2.087 -6.531 1.00 88.75 186 THR A CA 1
ATOM 1451 C C . THR A 1 186 ? 16.360 1.848 -7.930 1.00 88.75 186 THR A C 1
ATOM 1453 O O . THR A 1 186 ? 15.957 2.508 -8.882 1.00 88.75 186 THR A O 1
ATOM 1456 N N . GLU A 1 187 ? 17.222 0.842 -8.108 1.00 89.31 187 GLU A N 1
ATOM 1457 C CA . GLU A 1 187 ? 17.842 0.527 -9.403 1.00 89.31 187 GLU A CA 1
ATOM 1458 C C . GLU A 1 187 ? 16.825 0.019 -10.431 1.00 89.31 187 GLU A C 1
ATOM 1460 O O . GLU A 1 187 ? 16.823 0.471 -11.575 1.00 89.31 187 GLU A O 1
ATOM 1465 N N . LEU A 1 188 ? 15.922 -0.883 -10.026 1.00 91.38 188 LEU A N 1
ATOM 1466 C CA . LEU A 1 188 ? 14.878 -1.389 -10.920 1.00 91.38 188 LEU A CA 1
ATOM 1467 C C . LEU A 1 188 ? 13.897 -0.280 -11.307 1.00 91.38 188 LEU A C 1
ATOM 1469 O O . LEU A 1 188 ? 13.466 -0.216 -12.458 1.00 91.38 188 LEU A O 1
ATOM 1473 N N . LEU A 1 189 ? 13.551 0.608 -10.369 1.00 93.56 189 LEU A N 1
ATOM 1474 C CA . LEU A 1 189 ? 12.723 1.767 -10.687 1.00 93.56 189 LEU A CA 1
ATOM 1475 C C . LEU A 1 189 ? 13.427 2.690 -11.688 1.00 93.56 189 LEU A C 1
ATOM 1477 O O . LEU A 1 189 ? 12.806 3.077 -12.677 1.00 93.56 189 LEU A O 1
ATOM 1481 N N . PHE A 1 190 ? 14.706 3.001 -11.473 1.00 92.00 190 PHE A N 1
ATOM 1482 C CA . PHE A 1 190 ? 15.474 3.850 -12.382 1.00 92.00 190 PHE A CA 1
ATOM 1483 C C . PHE A 1 190 ? 15.511 3.273 -13.797 1.00 92.00 190 PHE A C 1
ATOM 1485 O O . PHE A 1 190 ? 15.209 3.983 -14.754 1.00 92.00 190 PHE A O 1
ATOM 1492 N N . GLU A 1 191 ? 15.777 1.969 -13.917 1.00 91.81 191 GLU A N 1
ATOM 1493 C CA . GLU A 1 191 ? 15.823 1.281 -15.204 1.00 91.81 191 GLU A CA 1
ATOM 1494 C C . GLU A 1 191 ? 14.520 1.463 -15.981 1.00 91.81 191 GLU A C 1
ATOM 1496 O O . GLU A 1 191 ? 14.542 1.722 -17.182 1.00 91.81 191 GLU A O 1
ATOM 1501 N N . ILE A 1 192 ? 13.359 1.344 -15.328 1.00 92.69 192 ILE A N 1
ATOM 1502 C CA . ILE A 1 192 ? 12.076 1.401 -16.034 1.00 92.69 192 ILE A CA 1
ATOM 1503 C C . ILE A 1 192 ? 11.614 2.821 -16.366 1.00 92.69 192 ILE A C 1
ATOM 1505 O O . ILE A 1 192 ? 10.838 2.970 -17.316 1.00 92.69 192 ILE A O 1
ATOM 1509 N N . LEU A 1 193 ? 12.092 3.840 -15.647 1.00 92.31 193 LEU A N 1
ATOM 1510 C CA . LEU A 1 193 ? 11.678 5.229 -15.837 1.00 92.31 193 LEU A CA 1
ATOM 1511 C C . LEU A 1 193 ? 12.123 5.777 -17.209 1.00 92.31 193 LEU A C 1
ATOM 1513 O O . LEU A 1 193 ? 13.274 5.620 -17.613 1.00 92.31 193 LEU A O 1
ATOM 1517 N N . PRO A 1 194 ? 11.225 6.428 -17.972 1.00 89.06 194 PRO A N 1
ATOM 1518 C CA . PRO A 1 194 ? 11.544 6.895 -19.318 1.00 89.06 194 PRO A CA 1
ATOM 1519 C C . PRO A 1 194 ? 12.234 8.265 -19.304 1.00 89.06 194 PRO A C 1
ATOM 1521 O O . PRO A 1 194 ? 11.591 9.265 -18.996 1.00 89.06 194 PRO A O 1
ATOM 1524 N N . CYS A 1 195 ? 13.502 8.328 -19.722 1.00 88.06 195 CYS A N 1
ATOM 1525 C CA . CYS A 1 195 ? 14.272 9.576 -19.866 1.00 88.06 195 CYS A CA 1
ATOM 1526 C C . CYS A 1 195 ? 14.538 10.321 -18.542 1.00 88.06 195 CYS A C 1
ATOM 1528 O O . CYS A 1 195 ? 14.551 11.550 -18.524 1.00 88.06 195 CYS A O 1
ATOM 1530 N N . TRP A 1 196 ? 14.729 9.590 -17.441 1.00 92.69 196 TRP A N 1
ATOM 1531 C CA . TRP A 1 196 ? 15.085 10.169 -16.142 1.00 92.69 196 TRP A CA 1
ATOM 1532 C C . TRP A 1 196 ? 16.590 10.089 -15.908 1.00 92.69 196 TRP A C 1
ATOM 1534 O O . TRP A 1 196 ? 17.224 9.095 -16.256 1.00 92.69 196 TRP A O 1
ATOM 1544 N N . ASP A 1 197 ? 17.146 11.120 -15.276 1.00 90.06 197 ASP A N 1
ATOM 1545 C CA . ASP A 1 197 ? 18.467 11.050 -14.657 1.00 90.06 197 ASP A CA 1
ATOM 1546 C C . ASP A 1 197 ? 18.351 10.820 -13.140 1.00 90.06 197 ASP A C 1
ATOM 1548 O O . ASP A 1 197 ? 17.274 10.926 -12.542 1.00 90.06 197 ASP A O 1
ATOM 1552 N N . MET A 1 198 ? 19.476 10.475 -12.511 1.00 86.31 198 MET A N 1
ATOM 1553 C CA . MET A 1 198 ? 19.513 10.167 -11.079 1.00 86.31 198 MET A CA 1
ATOM 1554 C C . MET A 1 198 ? 19.109 11.359 -10.209 1.00 86.31 198 MET A C 1
ATOM 1556 O O . MET A 1 198 ? 18.494 11.162 -9.167 1.00 86.31 198 MET A O 1
ATOM 1560 N N . LYS A 1 199 ? 19.415 12.593 -10.626 1.00 87.06 199 LYS A N 1
ATOM 1561 C CA . LYS A 1 199 ? 19.068 13.788 -9.852 1.00 87.06 199 LYS A CA 1
ATOM 1562 C C . LYS A 1 199 ? 17.554 13.987 -9.842 1.00 87.06 199 LYS A C 1
ATOM 1564 O O . LYS A 1 199 ? 16.971 14.169 -8.783 1.00 87.06 199 LYS A O 1
ATOM 1569 N N . MET A 1 200 ? 16.905 13.879 -11.001 1.00 91.19 200 MET A N 1
ATOM 1570 C CA . MET A 1 200 ? 15.444 13.930 -11.099 1.00 91.19 200 MET A CA 1
ATOM 1571 C C . MET A 1 200 ? 14.787 12.855 -10.230 1.00 91.19 200 MET A C 1
ATOM 1573 O O . MET A 1 200 ? 13.791 13.129 -9.565 1.00 91.19 200 MET A O 1
ATOM 1577 N N . MET A 1 201 ? 15.354 11.646 -10.221 1.00 91.06 201 MET A N 1
ATOM 1578 C CA . MET A 1 201 ? 14.843 10.543 -9.414 1.00 91.06 201 MET A CA 1
ATOM 1579 C C . MET A 1 201 ? 14.967 10.808 -7.911 1.00 91.06 201 MET A C 1
ATOM 1581 O O . MET A 1 201 ? 13.981 10.635 -7.201 1.00 91.06 201 MET A O 1
ATOM 1585 N N . ILE A 1 202 ? 16.141 11.232 -7.435 1.00 88.31 202 ILE A N 1
ATOM 1586 C CA . ILE A 1 202 ? 16.392 11.505 -6.012 1.00 88.31 202 ILE A CA 1
ATOM 1587 C C . ILE A 1 202 ? 15.448 12.596 -5.508 1.00 88.31 202 ILE A C 1
ATOM 1589 O O . ILE A 1 202 ? 14.751 12.380 -4.521 1.00 88.31 202 ILE A O 1
ATOM 1593 N N . ASN A 1 203 ? 15.355 13.716 -6.228 1.00 90.25 203 ASN A N 1
ATOM 1594 C CA . ASN A 1 203 ? 14.483 14.826 -5.855 1.00 90.25 203 ASN A CA 1
ATOM 1595 C C . ASN A 1 203 ? 13.010 14.392 -5.797 1.00 90.25 203 ASN A C 1
ATOM 1597 O O . ASN A 1 203 ? 12.307 14.698 -4.838 1.00 90.25 203 ASN A O 1
ATOM 1601 N N . ALA A 1 204 ? 12.544 13.630 -6.793 1.00 94.19 204 ALA A N 1
ATOM 1602 C CA . ALA A 1 204 ? 11.170 13.135 -6.811 1.00 94.19 204 ALA A CA 1
ATOM 1603 C C . ALA A 1 204 ? 10.886 12.133 -5.682 1.00 94.19 204 ALA A C 1
ATOM 1605 O O . ALA A 1 204 ? 9.814 12.168 -5.082 1.00 94.19 204 ALA A O 1
ATOM 1606 N N . LEU A 1 205 ? 11.826 11.229 -5.398 1.00 92.56 205 LEU A N 1
ATOM 1607 C CA . LEU A 1 205 ? 11.691 10.268 -4.309 1.00 92.56 205 LEU A CA 1
ATOM 1608 C C . LEU A 1 205 ? 11.692 10.963 -2.947 1.00 92.56 205 LEU A C 1
ATOM 1610 O O . LEU A 1 205 ? 10.849 10.611 -2.132 1.00 92.56 205 LEU A O 1
ATOM 1614 N N . ALA A 1 206 ? 12.544 11.969 -2.724 1.00 88.81 206 ALA A N 1
ATOM 1615 C CA . ALA A 1 206 ? 12.545 12.756 -1.491 1.00 88.81 206 ALA A CA 1
ATOM 1616 C C . ALA A 1 206 ? 11.164 13.377 -1.242 1.00 88.81 206 ALA A C 1
ATOM 1618 O O . ALA A 1 206 ? 10.532 13.083 -0.231 1.00 88.81 206 ALA A O 1
ATOM 1619 N N . THR A 1 207 ? 10.609 14.102 -2.218 1.00 91.81 207 THR A N 1
ATOM 1620 C CA . THR A 1 207 ? 9.266 14.692 -2.077 1.00 91.81 207 THR A CA 1
ATOM 1621 C C . THR A 1 207 ? 8.171 13.642 -1.840 1.00 91.81 207 THR A C 1
ATOM 1623 O O . THR A 1 207 ? 7.225 13.872 -1.084 1.00 91.81 207 THR A O 1
ATOM 1626 N N . LEU A 1 208 ? 8.260 12.474 -2.485 1.00 93.88 208 LEU A N 1
ATOM 1627 C CA . LEU A 1 208 ? 7.266 11.406 -2.331 1.00 93.88 208 LEU A CA 1
ATOM 1628 C C . LEU A 1 208 ? 7.391 10.652 -0.999 1.00 93.88 208 LEU A C 1
ATOM 1630 O O . LEU A 1 208 ? 6.379 10.156 -0.499 1.00 93.88 208 LEU A O 1
ATOM 1634 N N . VAL A 1 209 ? 8.590 10.592 -0.418 1.00 90.00 209 VAL A N 1
ATOM 1635 C CA . VAL A 1 209 ? 8.815 10.084 0.940 1.00 90.00 209 VAL A CA 1
ATOM 1636 C C . VAL A 1 209 ? 8.254 11.061 1.966 1.00 90.00 209 VAL A C 1
ATOM 1638 O O . VAL A 1 209 ? 7.456 10.670 2.814 1.00 90.00 209 VAL A O 1
ATOM 1641 N N . GLU A 1 210 ? 8.555 12.351 1.819 1.00 86.50 210 GLU A N 1
ATOM 1642 C CA . GLU A 1 210 ? 8.016 13.418 2.670 1.00 86.50 210 GLU A CA 1
ATOM 1643 C C . GLU A 1 210 ? 6.478 13.416 2.683 1.00 86.50 210 GLU A C 1
ATOM 1645 O O . GLU A 1 210 ? 5.825 13.534 3.721 1.00 86.50 210 GLU A O 1
ATOM 1650 N N . SER A 1 2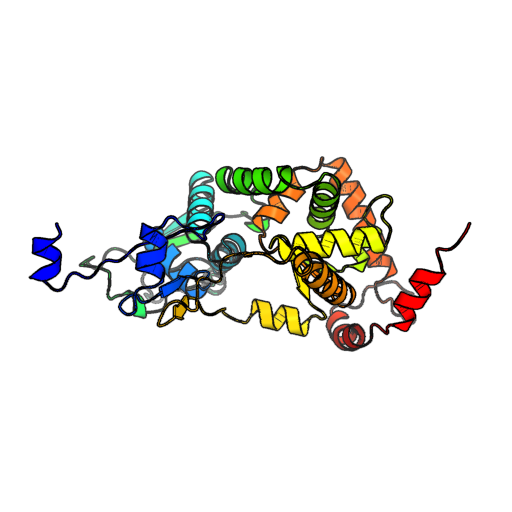11 ? 5.883 13.184 1.511 1.00 85.69 211 SER A N 1
ATOM 1651 C CA . SER A 1 211 ? 4.432 13.132 1.319 1.00 85.69 211 SER A CA 1
ATOM 1652 C C . SER A 1 211 ? 3.781 11.808 1.757 1.00 85.69 211 SER A C 1
ATOM 1654 O O . SER A 1 211 ? 2.596 11.605 1.485 1.00 85.69 211 SER A O 1
ATOM 1656 N N . ASN A 1 212 ? 4.516 10.894 2.409 1.00 87.62 212 ASN A N 1
ATOM 1657 C CA . ASN A 1 212 ? 4.042 9.566 2.835 1.00 87.62 212 ASN A CA 1
ATOM 1658 C C . ASN A 1 212 ? 3.420 8.732 1.692 1.00 87.62 212 ASN A C 1
ATOM 1660 O O . ASN A 1 212 ? 2.455 7.984 1.883 1.00 87.62 212 ASN A O 1
ATOM 1664 N N . ILE A 1 213 ? 3.947 8.878 0.472 1.00 93.12 213 ILE A N 1
ATOM 1665 C CA . ILE A 1 213 ? 3.616 7.993 -0.654 1.00 93.12 213 ILE A CA 1
ATOM 1666 C C . ILE A 1 213 ? 4.513 6.760 -0.621 1.00 93.12 213 ILE A C 1
ATOM 1668 O O . ILE A 1 213 ? 4.044 5.641 -0.871 1.00 93.12 213 ILE A O 1
ATOM 1672 N N . PHE A 1 214 ? 5.788 6.977 -0.295 1.00 94.38 214 PHE A N 1
ATOM 1673 C CA . PHE A 1 214 ? 6.795 5.939 -0.179 1.00 94.38 214 PHE A CA 1
ATOM 1674 C C . PHE A 1 214 ? 7.495 5.953 1.176 1.00 94.38 214 PHE A C 1
ATOM 1676 O O . PHE A 1 214 ? 7.807 7.007 1.708 1.00 94.38 214 PHE A O 1
ATOM 1683 N N . ASP A 1 215 ? 7.828 4.763 1.660 1.00 89.62 215 ASP A N 1
ATOM 1684 C CA . ASP A 1 215 ? 8.850 4.555 2.676 1.00 89.62 215 ASP A CA 1
ATOM 1685 C C . ASP A 1 215 ? 10.162 4.188 1.975 1.00 89.62 215 ASP A C 1
ATOM 1687 O O . ASP A 1 215 ? 10.153 3.483 0.954 1.00 89.62 215 ASP A O 1
ATOM 1691 N N . CYS A 1 216 ? 11.289 4.620 2.537 1.00 88.88 216 CYS A N 1
ATOM 1692 C CA . CYS A 1 216 ? 12.617 4.271 2.046 1.00 88.88 216 CYS A CA 1
ATOM 1693 C C . CYS A 1 216 ? 13.425 3.546 3.128 1.00 88.88 216 CYS A C 1
ATOM 1695 O O . CYS A 1 216 ? 13.325 3.855 4.311 1.00 88.88 216 CYS A O 1
ATOM 1697 N N . PHE A 1 217 ? 14.185 2.533 2.712 1.00 86.06 217 PHE A N 1
ATOM 1698 C CA . PHE A 1 217 ? 14.982 1.686 3.593 1.00 86.06 217 PHE A CA 1
ATOM 1699 C C . PHE A 1 217 ? 16.367 1.452 2.996 1.00 86.06 217 PHE A C 1
ATOM 1701 O O . PHE A 1 217 ? 16.522 1.206 1.792 1.00 86.06 217 PHE A O 1
ATOM 1708 N N . GLN A 1 218 ? 17.383 1.446 3.852 1.00 81.12 218 GLN A N 1
ATOM 1709 C CA . GLN A 1 218 ? 18.767 1.226 3.441 1.00 81.12 218 GLN A CA 1
ATOM 1710 C C . GLN A 1 218 ? 19.025 -0.235 3.071 1.00 81.12 218 GLN A C 1
ATOM 1712 O O . GLN A 1 218 ? 19.806 -0.516 2.165 1.00 81.12 218 GLN A O 1
ATOM 1717 N N . ASN A 1 219 ? 18.390 -1.177 3.776 1.00 79.31 219 ASN A N 1
ATOM 1718 C CA . ASN A 1 219 ? 18.597 -2.611 3.578 1.00 79.31 219 ASN A CA 1
ATOM 1719 C C . ASN A 1 219 ? 17.385 -3.456 4.011 1.00 79.31 219 ASN A C 1
ATOM 1721 O O . ASN A 1 219 ? 16.454 -2.993 4.671 1.00 79.31 219 ASN A O 1
ATOM 1725 N N . GLY A 1 220 ? 17.418 -4.747 3.664 1.00 75.94 220 GLY A N 1
ATOM 1726 C CA . GLY A 1 220 ? 16.329 -5.683 3.958 1.00 75.94 220 GLY A CA 1
ATOM 1727 C C . GLY A 1 220 ? 16.095 -5.941 5.452 1.00 75.94 220 GLY A C 1
ATOM 1728 O O . GLY A 1 220 ? 14.988 -6.320 5.836 1.00 75.94 220 GLY A O 1
ATOM 1729 N N . LYS A 1 221 ? 17.099 -5.726 6.314 1.00 81.00 221 LYS A N 1
ATOM 1730 C CA . LYS A 1 221 ? 16.937 -5.854 7.770 1.00 81.00 221 LYS A CA 1
ATOM 1731 C C . LYS A 1 221 ? 16.081 -4.714 8.312 1.00 81.00 221 LYS A C 1
ATOM 1733 O O . LYS A 1 221 ? 15.203 -4.969 9.128 1.00 81.00 221 LYS A O 1
ATOM 1738 N N . GLU A 1 222 ? 16.315 -3.489 7.855 1.00 81.19 222 GLU A N 1
ATOM 1739 C CA . GLU A 1 222 ? 15.522 -2.319 8.232 1.00 81.19 222 GLU A CA 1
ATOM 1740 C C . GLU A 1 222 ? 14.064 -2.460 7.796 1.00 81.19 222 GLU A C 1
ATOM 1742 O O . GLU A 1 222 ? 13.172 -2.340 8.633 1.00 81.19 222 GLU A O 1
ATOM 1747 N N . LEU A 1 223 ? 13.829 -2.850 6.538 1.00 81.75 223 LEU A N 1
ATOM 1748 C CA . LEU A 1 223 ? 12.487 -3.162 6.045 1.00 81.75 223 LEU A CA 1
ATOM 1749 C C . LEU A 1 223 ? 11.798 -4.217 6.924 1.00 81.75 223 LEU A C 1
ATOM 1751 O O . LEU A 1 223 ? 10.649 -4.049 7.320 1.00 81.75 223 LEU A O 1
ATOM 1755 N N . ARG A 1 224 ? 12.491 -5.315 7.247 1.00 81.44 224 ARG A N 1
ATOM 1756 C CA . ARG A 1 224 ? 11.929 -6.392 8.074 1.00 81.44 224 ARG A CA 1
ATOM 1757 C C . ARG A 1 224 ? 11.577 -5.902 9.472 1.00 81.44 224 ARG A C 1
ATOM 1759 O O . ARG A 1 224 ? 10.485 -6.183 9.950 1.00 81.44 224 ARG A O 1
ATOM 1766 N N . MET A 1 225 ? 12.464 -5.123 10.090 1.00 79.38 225 MET A N 1
ATOM 1767 C CA . MET A 1 225 ? 12.184 -4.491 11.376 1.00 79.38 225 MET A CA 1
ATOM 1768 C C . MET A 1 225 ? 10.979 -3.555 11.279 1.00 79.38 225 MET A C 1
ATOM 1770 O O . MET A 1 225 ? 10.145 -3.593 12.170 1.00 79.38 225 MET A O 1
ATOM 1774 N N . ALA A 1 226 ? 10.839 -2.760 10.217 1.00 77.75 226 ALA A N 1
ATOM 1775 C CA . ALA A 1 226 ? 9.690 -1.875 10.029 1.00 77.75 226 ALA A CA 1
ATOM 1776 C C . ALA A 1 226 ? 8.368 -2.646 9.853 1.00 77.75 226 ALA A C 1
ATOM 1778 O O . ALA A 1 226 ? 7.352 -2.246 10.411 1.00 77.75 226 ALA A O 1
ATOM 1779 N N . LEU A 1 227 ? 8.387 -3.778 9.141 1.00 75.06 227 LEU A N 1
ATOM 1780 C CA . LEU A 1 227 ? 7.212 -4.638 8.949 1.00 75.06 227 LEU A CA 1
ATOM 1781 C C . LEU A 1 227 ? 6.832 -5.436 10.209 1.00 75.06 227 LEU A C 1
ATOM 1783 O O . LEU A 1 227 ? 5.658 -5.722 10.424 1.00 75.06 227 LEU A O 1
ATOM 1787 N N . GLU A 1 228 ? 7.811 -5.814 11.034 1.00 67.94 228 GLU A N 1
ATOM 1788 C CA . GLU A 1 228 ? 7.591 -6.547 12.290 1.00 67.94 228 GLU A CA 1
ATOM 1789 C C . GLU A 1 228 ? 7.251 -5.623 13.464 1.00 67.94 228 GLU A C 1
ATOM 1791 O O . GLU A 1 228 ? 6.568 -6.027 14.414 1.00 67.94 228 GLU A O 1
ATOM 1796 N N . LYS A 1 229 ? 7.741 -4.379 13.432 1.00 58.12 229 LYS A N 1
ATOM 1797 C CA . LYS A 1 229 ? 7.488 -3.388 14.469 1.00 58.12 229 LYS A CA 1
ATOM 1798 C C . LYS A 1 229 ? 6.042 -2.936 14.335 1.00 58.12 229 LYS A C 1
ATOM 1800 O O . LYS A 1 229 ? 5.713 -2.015 13.602 1.00 58.12 229 LYS A O 1
ATOM 1805 N N . ASN A 1 230 ? 5.196 -3.598 15.115 1.00 55.06 230 ASN A N 1
ATOM 1806 C CA . ASN A 1 230 ? 3.927 -3.094 15.619 1.00 55.06 230 ASN A CA 1
ATOM 1807 C C . ASN A 1 230 ? 4.151 -1.669 16.157 1.00 55.06 230 ASN A C 1
ATOM 1809 O O . ASN A 1 230 ? 4.491 -1.500 17.332 1.00 55.06 230 ASN A O 1
ATOM 1813 N N . ALA A 1 231 ? 4.084 -0.652 15.289 1.00 55.16 231 ALA A N 1
ATOM 1814 C CA . ALA A 1 231 ? 4.239 0.742 15.684 1.00 55.16 231 ALA A CA 1
ATOM 1815 C C . ALA A 1 231 ? 3.263 1.006 16.831 1.00 55.16 231 ALA A C 1
ATOM 1817 O O . ALA A 1 231 ? 2.164 0.450 16.822 1.00 55.16 231 ALA A O 1
ATOM 1818 N N . ALA A 1 232 ? 3.668 1.782 17.840 1.00 52.31 232 ALA A N 1
ATOM 1819 C CA . ALA A 1 232 ? 2.799 2.063 18.976 1.00 52.31 232 ALA A CA 1
ATOM 1820 C C . ALA A 1 232 ? 1.427 2.519 18.451 1.00 52.31 232 ALA A C 1
ATOM 1822 O O . ALA A 1 232 ? 1.337 3.501 17.716 1.00 52.31 232 ALA A O 1
ATOM 1823 N N . SER A 1 233 ? 0.368 1.769 18.778 1.00 59.44 233 SER A N 1
ATOM 1824 C CA . SER A 1 233 ? -0.986 2.035 18.270 1.00 59.44 233 SER A CA 1
ATOM 1825 C C . SER A 1 233 ? -1.544 3.357 18.785 1.00 59.44 233 SER A C 1
ATOM 1827 O O . SER A 1 233 ? -2.546 3.853 18.276 1.00 59.44 233 SER A O 1
ATOM 1829 N N . PHE A 1 234 ? -0.894 3.934 19.792 1.00 62.94 234 PHE A N 1
ATOM 1830 C CA . PHE A 1 234 ? -1.129 5.283 20.245 1.00 62.94 234 PHE A CA 1
ATOM 1831 C C . PHE A 1 234 ? 0.098 5.839 20.971 1.00 62.94 234 PHE A C 1
ATOM 1833 O O . PHE A 1 234 ? 0.888 5.096 21.557 1.00 62.94 234 PHE A O 1
ATOM 1840 N N . GLU A 1 235 ? 0.210 7.162 20.989 1.00 67.56 235 GLU A N 1
ATOM 1841 C CA . GLU A 1 235 ? 1.150 7.894 21.831 1.00 67.56 235 GLU A CA 1
ATOM 1842 C C . GLU A 1 235 ? 0.362 8.787 22.793 1.00 67.56 235 GLU A C 1
ATOM 1844 O O . GLU A 1 235 ? -0.423 9.642 22.372 1.00 67.56 235 GLU A O 1
ATOM 1849 N N . VAL A 1 236 ? 0.548 8.573 24.099 1.00 69.50 236 VAL A N 1
ATOM 1850 C CA . VAL A 1 236 ? -0.052 9.434 25.123 1.00 69.50 236 VAL A CA 1
ATOM 1851 C C . VAL A 1 236 ? 0.907 10.558 25.421 1.00 69.50 236 VAL A C 1
ATOM 1853 O O . VAL A 1 236 ? 2.009 10.351 25.923 1.00 69.50 236 VAL A O 1
ATOM 1856 N N . ASN A 1 237 ? 0.435 11.765 25.185 1.00 64.19 237 ASN A N 1
ATOM 1857 C CA . ASN A 1 237 ? 1.207 12.951 25.408 1.00 64.19 237 ASN A CA 1
ATOM 1858 C C . ASN A 1 237 ? 0.564 13.812 26.484 1.00 64.19 237 ASN A C 1
ATOM 1860 O O . ASN A 1 237 ? -0.592 14.248 26.403 1.00 64.19 237 ASN A O 1
ATOM 1864 N N . TYR A 1 238 ? 1.354 14.055 27.522 1.00 59.66 238 TYR A N 1
ATOM 1865 C CA . TYR A 1 238 ? 0.950 14.889 28.632 1.00 59.66 238 TYR A CA 1
ATOM 1866 C C . TYR A 1 238 ? 1.407 16.319 28.369 1.00 59.66 238 TYR A C 1
ATOM 1868 O O . TYR A 1 238 ? 2.608 16.585 28.326 1.00 59.66 238 TYR A O 1
ATOM 1876 N N . ARG A 1 239 ? 0.446 17.249 28.268 1.00 58.84 239 ARG A N 1
ATOM 1877 C CA . ARG A 1 239 ? 0.673 18.661 27.900 1.00 58.84 239 ARG A CA 1
ATOM 1878 C C . ARG A 1 239 ? 1.091 18.810 26.426 1.00 58.84 239 ARG A C 1
ATOM 1880 O O . ARG A 1 239 ? 1.438 17.842 25.767 1.00 58.84 239 ARG A O 1
ATOM 1887 N N . SER A 1 240 ? 0.996 20.036 25.914 1.00 51.94 240 SER A N 1
ATOM 1888 C CA . SER A 1 240 ? 0.957 20.462 24.497 1.00 51.94 240 SER A CA 1
ATOM 1889 C C . SER A 1 240 ? 2.151 20.118 23.589 1.00 51.94 240 SER A C 1
ATOM 1891 O O . SER A 1 240 ? 2.351 20.791 22.583 1.00 51.94 240 SER A O 1
ATOM 1893 N N . LEU A 1 241 ? 2.964 19.117 23.918 1.00 49.12 241 LEU A N 1
ATOM 1894 C CA . LEU A 1 241 ? 4.179 18.765 23.180 1.00 49.12 241 LEU A CA 1
ATOM 1895 C C . LEU A 1 241 ? 3.909 18.068 21.828 1.00 49.12 241 LEU A C 1
ATOM 1897 O O . LEU A 1 241 ? 4.831 17.943 21.032 1.00 49.12 241 LEU A O 1
ATOM 1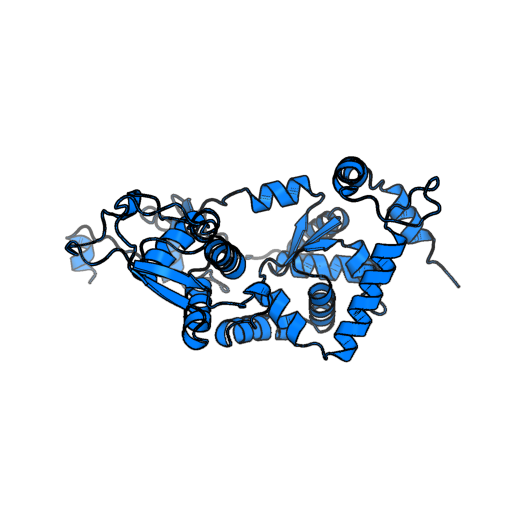901 N N . SER A 1 242 ? 2.671 17.651 21.544 1.00 49.22 242 SER A N 1
ATOM 1902 C CA . SER A 1 242 ? 2.329 16.765 20.401 1.00 49.22 242 SER A CA 1
ATOM 1903 C C . SER A 1 242 ? 1.826 17.453 19.156 1.00 49.22 242 SER A C 1
ATOM 1905 O O . SER A 1 242 ? 1.633 16.812 18.132 1.00 49.22 242 SER A O 1
ATOM 1907 N N . LEU A 1 243 ? 1.531 18.740 19.251 1.00 50.25 243 LEU A N 1
ATOM 1908 C CA . LEU A 1 243 ? 1.027 19.504 18.126 1.00 50.25 243 LEU A CA 1
ATOM 1909 C C . LEU A 1 243 ? 2.095 20.539 17.825 1.00 50.25 243 LEU A C 1
ATOM 1911 O O . LEU A 1 243 ? 1.897 21.730 18.050 1.00 50.25 243 LEU A O 1
ATOM 1915 N N . LYS A 1 244 ? 3.264 20.057 17.377 1.00 46.25 244 LYS A N 1
ATOM 1916 C CA . LYS A 1 244 ? 4.139 20.909 16.578 1.00 46.25 244 LYS A CA 1
ATOM 1917 C C . LYS A 1 244 ? 3.274 21.350 15.394 1.00 46.25 244 LYS A C 1
ATOM 1919 O O . LYS A 1 244 ? 2.766 20.476 14.689 1.00 46.25 244 LYS A O 1
ATOM 1924 N N . PRO A 1 245 ? 3.008 22.653 15.217 1.00 41.22 245 PRO A N 1
ATOM 1925 C CA . PRO A 1 245 ? 2.451 23.121 13.963 1.00 41.22 245 PRO A CA 1
ATOM 1926 C C . PRO A 1 245 ? 3.369 22.599 12.860 1.00 41.22 245 PRO A C 1
ATOM 1928 O O . PRO A 1 245 ? 4.592 22.642 13.027 1.00 41.22 245 PRO A O 1
ATOM 1931 N N . LEU A 1 246 ? 2.800 22.093 11.768 1.00 43.94 246 LEU A N 1
ATOM 1932 C CA . LEU A 1 246 ? 3.551 22.003 10.529 1.00 43.94 246 LEU A CA 1
ATOM 1933 C C . LEU A 1 246 ? 3.882 23.460 10.158 1.00 43.94 246 LEU A C 1
ATOM 1935 O O . LEU A 1 246 ? 3.034 24.187 9.656 1.00 43.94 246 LEU A O 1
ATOM 1939 N N . ILE A 1 247 ? 5.081 23.875 10.571 1.00 38.47 247 ILE A N 1
ATOM 1940 C CA . ILE A 1 247 ? 5.848 25.038 10.128 1.00 38.47 247 ILE A CA 1
ATOM 1941 C C . ILE A 1 247 ? 5.252 26.410 10.503 1.00 38.47 247 ILE A C 1
ATOM 1943 O O . ILE A 1 247 ? 4.311 26.925 9.906 1.00 38.47 247 ILE A O 1
ATOM 1947 N N . GLU A 1 248 ? 5.896 27.064 11.475 1.00 36.88 248 GLU A N 1
ATOM 1948 C CA . GLU A 1 248 ? 5.889 28.523 11.618 1.00 36.88 248 GLU A CA 1
ATOM 1949 C C . GLU A 1 248 ? 7.316 29.027 11.326 1.00 36.88 248 GLU A C 1
ATOM 1951 O O . GLU A 1 248 ? 8.190 29.012 12.189 1.00 36.88 248 GLU A O 1
ATOM 1956 N N . GLY A 1 249 ? 7.541 29.451 10.078 1.00 38.16 249 GLY A N 1
ATOM 1957 C CA . GLY A 1 249 ? 8.399 30.590 9.751 1.00 38.16 249 GLY A CA 1
ATOM 1958 C C . GLY A 1 249 ? 9.918 30.425 9.832 1.00 38.16 249 GLY A C 1
ATOM 1959 O O . GLY A 1 249 ? 10.550 31.160 10.582 1.00 38.16 249 GLY A O 1
ATOM 1960 N N . MET A 1 250 ? 10.515 29.602 8.967 1.00 36.28 250 MET A N 1
ATOM 1961 C CA . MET A 1 250 ? 11.856 29.863 8.421 1.00 36.28 250 MET A CA 1
ATOM 1962 C C . MET A 1 250 ? 11.889 29.384 6.964 1.00 36.28 250 MET A C 1
ATOM 1964 O O . MET A 1 250 ? 12.033 28.196 6.710 1.00 36.28 250 MET A O 1
ATOM 1968 N N . ASP A 1 251 ? 11.845 30.318 6.013 1.00 42.41 251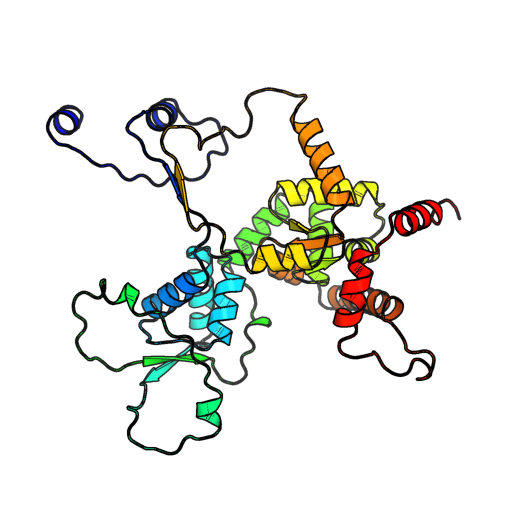 ASP A N 1
ATOM 1969 C CA . ASP A 1 251 ? 12.046 30.130 4.553 1.00 42.41 251 ASP A CA 1
ATOM 1970 C C . ASP A 1 251 ? 13.469 29.615 4.193 1.00 42.41 251 ASP A C 1
ATOM 1972 O O . ASP A 1 251 ? 13.949 29.693 3.068 1.00 42.41 251 ASP A O 1
ATOM 1976 N N . HIS A 1 252 ? 14.198 29.119 5.194 1.00 45.38 252 HIS A N 1
ATOM 1977 C CA . HIS A 1 252 ? 15.520 28.515 5.093 1.00 45.38 252 HIS A CA 1
ATOM 1978 C C . HIS A 1 252 ? 15.562 27.075 5.640 1.00 45.38 252 HIS A C 1
ATOM 1980 O O . HIS A 1 252 ? 16.585 26.425 5.468 1.00 45.38 252 HIS A O 1
ATOM 1986 N N . GLY A 1 253 ? 14.483 26.576 6.269 1.00 53.16 253 GLY A N 1
ATOM 1987 C CA . GLY A 1 253 ? 14.422 25.239 6.880 1.00 53.16 253 GLY A CA 1
ATOM 1988 C C . GLY A 1 253 ? 13.865 24.143 5.966 1.00 53.16 253 GLY A C 1
ATOM 1989 O O . GLY A 1 253 ? 14.420 23.055 5.939 1.00 53.16 253 GLY A O 1
ATOM 1990 N N . GLU A 1 254 ? 12.841 24.429 5.154 1.00 55.41 254 GLU A N 1
ATOM 1991 C CA . GLU A 1 254 ? 12.234 23.433 4.242 1.00 55.41 254 GLU A CA 1
ATOM 1992 C C . GLU A 1 254 ? 13.239 22.923 3.199 1.00 55.41 254 GLU A C 1
ATOM 1994 O O . GLU A 1 254 ? 13.314 21.736 2.899 1.00 55.41 254 GLU A O 1
ATOM 1999 N N . GLU A 1 255 ? 14.081 23.820 2.686 1.00 60.41 255 GLU A N 1
ATOM 2000 C CA . GLU A 1 255 ? 15.162 23.468 1.767 1.00 60.41 255 GLU A CA 1
ATOM 2001 C C . GLU A 1 255 ? 16.264 22.628 2.437 1.00 60.41 255 GLU A C 1
ATOM 2003 O O . GLU A 1 255 ? 16.969 21.885 1.758 1.00 60.41 255 GLU A O 1
ATOM 2008 N N . GLU A 1 256 ? 16.462 22.774 3.750 1.00 64.12 256 GLU A N 1
ATOM 2009 C CA . GLU A 1 256 ? 17.433 21.996 4.524 1.00 64.12 256 GLU A CA 1
ATOM 2010 C C . GLU A 1 256 ? 16.873 20.606 4.856 1.00 64.12 256 GLU A C 1
ATOM 2012 O O . GLU A 1 256 ? 17.557 19.619 4.600 1.00 64.12 256 GLU A O 1
ATOM 2017 N N . GLU A 1 257 ? 15.603 20.514 5.265 1.00 66.44 257 GLU A N 1
ATOM 2018 C CA . GLU A 1 257 ? 14.874 19.254 5.479 1.00 66.44 257 GLU A CA 1
ATOM 2019 C C . GLU A 1 257 ? 14.775 18.425 4.185 1.00 66.44 257 GLU A C 1
ATOM 2021 O O . GLU A 1 257 ? 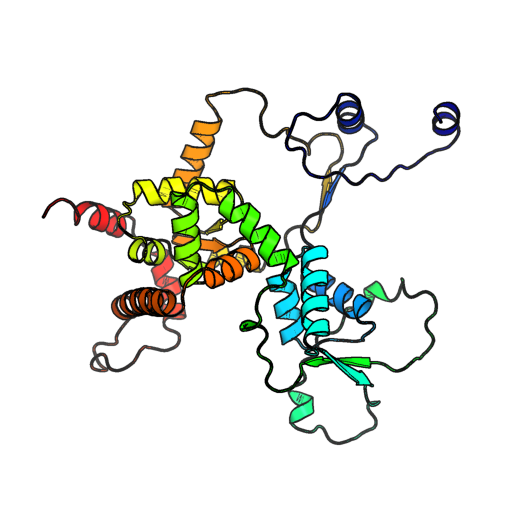15.079 17.232 4.183 1.00 66.44 257 GLU A O 1
ATOM 2026 N N . LEU A 1 258 ? 14.460 19.054 3.045 1.00 69.69 258 LEU A N 1
ATOM 2027 C CA . LEU A 1 258 ? 14.485 18.388 1.737 1.00 69.69 258 LEU A CA 1
ATOM 2028 C C . LEU A 1 258 ? 15.888 17.903 1.357 1.00 69.69 258 LEU A C 1
ATOM 2030 O O . LEU A 1 258 ? 16.018 16.812 0.810 1.00 69.69 258 LEU A O 1
ATOM 2034 N N . ARG A 1 259 ? 16.950 18.664 1.657 1.00 69.25 259 ARG A N 1
ATOM 2035 C CA . ARG A 1 259 ? 18.341 18.237 1.399 1.00 69.25 259 ARG A CA 1
ATOM 2036 C C . ARG A 1 259 ? 18.770 17.068 2.287 1.00 69.25 259 ARG A C 1
ATOM 2038 O O . ARG A 1 259 ? 19.518 16.194 1.833 1.00 69.25 259 ARG A O 1
ATOM 2045 N N . GLU A 1 260 ? 18.319 17.036 3.538 1.00 71.94 260 GLU A N 1
ATOM 2046 C CA . GLU A 1 260 ? 18.509 15.889 4.429 1.00 71.94 260 GLU A CA 1
ATOM 2047 C C . GLU A 1 260 ? 17.792 14.657 3.870 1.00 71.94 260 GLU A C 1
ATOM 2049 O O . GLU A 1 260 ? 18.407 13.600 3.729 1.00 71.94 260 GLU A O 1
ATOM 2054 N N . LEU A 1 261 ? 16.546 14.814 3.425 1.00 70.44 261 LEU A N 1
ATOM 2055 C CA . LEU A 1 261 ? 15.759 13.726 2.858 1.00 70.44 261 LEU A CA 1
ATOM 2056 C C . LEU A 1 261 ? 16.306 13.232 1.509 1.00 70.44 261 LEU A C 1
ATOM 2058 O O . LEU A 1 261 ? 16.354 12.030 1.260 1.00 70.44 261 LEU A O 1
ATOM 2062 N N . GLU A 1 262 ? 16.797 14.129 0.650 1.00 73.12 262 GLU A N 1
ATOM 2063 C CA . GLU A 1 262 ? 17.554 13.770 -0.556 1.00 73.12 262 GLU A CA 1
ATOM 2064 C C . GLU A 1 262 ? 18.786 12.925 -0.190 1.00 73.12 262 GLU A C 1
ATOM 2066 O O . GLU A 1 262 ? 19.072 11.922 -0.847 1.00 73.12 262 GLU A O 1
ATOM 2071 N N . SER A 1 263 ? 19.490 13.283 0.889 1.00 71.38 263 SER A N 1
ATOM 2072 C CA . SER A 1 263 ? 20.660 12.543 1.381 1.00 71.38 263 SER A CA 1
ATOM 2073 C C . SER A 1 263 ? 20.298 11.159 1.930 1.00 71.38 263 SER A C 1
ATOM 2075 O O . SER A 1 263 ? 21.048 10.205 1.709 1.00 71.38 263 SER A O 1
ATOM 2077 N N . GLU A 1 264 ? 19.154 11.027 2.603 1.00 69.12 264 GLU A N 1
ATOM 2078 C CA . GLU A 1 264 ? 18.614 9.740 3.057 1.00 69.12 264 GLU A CA 1
ATOM 2079 C C . GLU A 1 264 ? 18.195 8.858 1.878 1.00 69.12 264 GLU A C 1
ATOM 2081 O O . GLU A 1 264 ? 18.598 7.696 1.795 1.00 69.12 264 GLU A O 1
ATOM 2086 N N . VAL A 1 265 ? 17.469 9.420 0.908 1.00 70.81 265 VAL A N 1
ATOM 2087 C CA . VAL A 1 265 ? 17.021 8.714 -0.300 1.00 70.81 265 VAL A CA 1
ATOM 2088 C C . VAL A 1 265 ? 18.198 8.202 -1.127 1.00 70.81 265 VAL A C 1
ATOM 2090 O O . VAL A 1 265 ? 18.132 7.094 -1.654 1.00 70.81 265 VAL A O 1
ATOM 2093 N N . ILE A 1 266 ? 19.303 8.951 -1.203 1.00 72.69 266 ILE A N 1
ATOM 2094 C CA . ILE A 1 266 ? 20.541 8.496 -1.858 1.00 72.69 266 ILE A CA 1
ATOM 2095 C C . ILE A 1 266 ? 21.084 7.207 -1.220 1.00 72.69 266 ILE A C 1
ATOM 2097 O O . ILE A 1 266 ? 21.702 6.394 -1.908 1.00 72.69 266 ILE A O 1
ATOM 2101 N N . GLN A 1 267 ? 20.869 7.011 0.081 1.00 73.56 267 GLN A N 1
ATOM 2102 C CA . GLN A 1 267 ? 21.310 5.827 0.825 1.00 73.56 267 GLN A CA 1
ATOM 2103 C C . GLN A 1 267 ? 20.247 4.713 0.857 1.00 73.56 267 GLN A C 1
ATOM 2105 O O . GLN A 1 267 ? 20.539 3.593 1.288 1.00 73.56 267 GLN A O 1
ATOM 2110 N N . CYS A 1 268 ? 19.025 4.997 0.395 1.00 78.75 268 CYS A N 1
ATOM 2111 C CA . CYS A 1 268 ? 17.912 4.059 0.345 1.00 78.75 268 CYS A CA 1
ATOM 2112 C C . CYS A 1 268 ? 17.955 3.197 -0.929 1.00 78.75 268 CYS A C 1
ATOM 2114 O O . CYS A 1 268 ? 17.785 3.668 -2.055 1.00 78.75 268 CYS A O 1
ATOM 2116 N N . HIS A 1 269 ? 18.123 1.888 -0.739 1.00 79.44 269 HIS A N 1
ATOM 2117 C CA . HIS A 1 269 ? 18.137 0.903 -1.828 1.00 79.44 269 HIS A CA 1
ATOM 2118 C C . HIS A 1 269 ? 16.766 0.265 -2.051 1.00 79.44 269 HIS A C 1
ATOM 2120 O O . HIS A 1 269 ? 16.491 -0.271 -3.124 1.00 79.44 269 HIS A O 1
ATOM 2126 N N . ILE A 1 270 ? 15.907 0.287 -1.030 1.00 85.81 270 ILE A N 1
ATOM 2127 C CA . ILE A 1 270 ? 14.599 -0.358 -1.052 1.00 85.81 270 ILE A CA 1
ATOM 2128 C C . ILE A 1 270 ? 13.535 0.697 -0.794 1.00 85.81 270 ILE A C 1
ATOM 2130 O O . ILE A 1 270 ? 13.554 1.372 0.230 1.00 85.81 270 ILE A O 1
ATOM 2134 N N . ILE A 1 271 ? 12.576 0.788 -1.706 1.00 90.56 271 ILE A N 1
ATOM 2135 C CA . ILE A 1 271 ? 11.430 1.685 -1.621 1.00 90.56 271 ILE A CA 1
ATOM 2136 C C . ILE A 1 271 ? 10.160 0.842 -1.508 1.00 90.56 271 ILE A C 1
ATOM 2138 O O . ILE A 1 271 ? 10.040 -0.236 -2.104 1.00 90.56 271 ILE A O 1
ATOM 2142 N N . ARG A 1 272 ? 9.187 1.313 -0.732 1.00 92.94 272 ARG A N 1
ATOM 2143 C CA . ARG A 1 272 ? 7.898 0.641 -0.549 1.00 92.94 272 ARG A CA 1
ATOM 2144 C C . ARG A 1 272 ? 6.764 1.653 -0.586 1.00 92.94 272 ARG A C 1
ATOM 2146 O O . ARG A 1 272 ? 6.889 2.709 0.007 1.00 92.94 272 ARG A O 1
ATOM 2153 N N . PHE A 1 273 ? 5.636 1.329 -1.217 1.00 93.88 273 PHE A N 1
ATOM 2154 C CA . PHE A 1 273 ? 4.435 2.157 -1.053 1.00 93.88 273 PHE A CA 1
ATOM 2155 C C . PHE A 1 273 ? 3.913 2.067 0.382 1.00 93.88 273 PHE A C 1
ATOM 2157 O O . PHE A 1 273 ? 3.649 0.963 0.868 1.00 93.88 273 PHE A O 1
ATOM 2164 N N . CYS A 1 274 ? 3.644 3.216 1.001 1.00 89.62 274 CYS A N 1
ATOM 2165 C CA . CYS A 1 274 ? 2.992 3.274 2.313 1.00 89.62 274 CYS A CA 1
ATOM 2166 C C . CYS A 1 274 ? 1.565 2.687 2.250 1.00 89.62 274 CYS A C 1
ATOM 2168 O O . CYS A 1 274 ? 1.067 2.096 3.208 1.00 89.62 274 CYS A O 1
ATOM 2170 N N . SER A 1 275 ? 0.905 2.809 1.088 1.00 89.75 275 SER A N 1
ATOM 2171 C CA . SER A 1 275 ? -0.442 2.289 0.828 1.00 89.75 275 SER A CA 1
ATOM 2172 C C . SER A 1 275 ? -0.452 1.273 -0.326 1.00 89.75 275 SER A C 1
ATOM 2174 O O . SER A 1 275 ? -0.260 1.650 -1.487 1.00 89.75 275 SER A O 1
ATOM 2176 N N . PRO A 1 276 ? -0.769 -0.014 -0.072 1.00 91.19 276 PRO A N 1
ATOM 2177 C CA . PRO A 1 276 ? -1.018 -0.998 -1.126 1.00 91.19 276 PRO A CA 1
ATOM 2178 C C . PRO A 1 276 ? -2.170 -0.602 -2.053 1.00 91.19 276 PRO A C 1
ATOM 2180 O O . PRO A 1 276 ? -2.200 -1.005 -3.216 1.00 91.19 276 PRO A O 1
ATOM 2183 N N . MET A 1 277 ? -3.115 0.202 -1.558 1.00 92.12 277 MET A N 1
ATOM 2184 C CA . MET A 1 277 ? -4.249 0.663 -2.351 1.00 92.12 277 MET A CA 1
ATOM 2185 C C . MET A 1 277 ? -3.837 1.691 -3.403 1.00 92.12 277 MET A C 1
ATOM 2187 O O . MET A 1 277 ? -4.301 1.610 -4.543 1.00 92.12 277 MET A O 1
ATOM 2191 N N . MET A 1 278 ? -2.893 2.573 -3.059 1.00 94.50 278 MET A N 1
ATOM 2192 C CA . MET A 1 278 ? -2.256 3.486 -4.008 1.00 94.50 278 MET A CA 1
ATOM 2193 C C . MET A 1 278 ? -1.561 2.702 -5.125 1.00 94.50 278 MET A C 1
ATOM 2195 O O . MET A 1 278 ? -1.816 2.946 -6.304 1.00 94.50 278 MET A O 1
ATOM 2199 N N . GLN A 1 279 ? -0.757 1.695 -4.763 1.00 95.56 279 GLN A N 1
ATOM 2200 C CA . GLN A 1 279 ? -0.059 0.847 -5.733 1.00 95.56 279 GLN A CA 1
ATOM 2201 C C . GLN A 1 279 ? -1.034 0.136 -6.679 1.00 95.56 279 GLN A C 1
ATOM 2203 O O . GLN A 1 279 ? -0.882 0.229 -7.897 1.00 95.56 279 GLN A O 1
ATOM 2208 N N . LYS A 1 280 ? -2.055 -0.552 -6.150 1.00 94.38 280 LYS A N 1
ATOM 2209 C CA . LYS A 1 280 ? -3.037 -1.263 -6.984 1.00 94.38 280 LYS A CA 1
ATOM 2210 C C . LYS A 1 280 ? -3.808 -0.315 -7.896 1.00 94.38 280 LYS A C 1
ATOM 2212 O O . LYS A 1 280 ? -4.000 -0.621 -9.072 1.00 94.38 280 LYS A O 1
ATOM 2217 N N . THR A 1 281 ? -4.218 0.837 -7.375 1.00 95.69 281 THR A N 1
ATOM 2218 C CA . THR A 1 281 ? -4.946 1.849 -8.145 1.00 95.69 281 THR A CA 1
ATOM 2219 C C . THR A 1 281 ? -4.092 2.382 -9.289 1.00 95.69 281 THR A C 1
ATOM 2221 O O . THR A 1 281 ? -4.524 2.348 -10.440 1.00 95.69 281 THR A O 1
ATOM 2224 N N . ALA A 1 282 ? -2.852 2.789 -9.006 1.00 96.88 282 ALA A N 1
ATOM 2225 C CA . ALA A 1 282 ? -1.913 3.253 -10.021 1.00 96.88 282 ALA A CA 1
ATOM 2226 C C . ALA A 1 282 ? -1.586 2.155 -11.048 1.00 96.88 282 ALA A C 1
ATOM 2228 O O . ALA A 1 282 ? -1.499 2.435 -12.244 1.00 96.88 282 ALA A O 1
ATOM 2229 N N . TYR A 1 283 ? -1.481 0.893 -10.616 1.00 96.44 283 TYR A N 1
ATOM 2230 C CA . TYR A 1 283 ? -1.301 -0.247 -11.512 1.00 96.44 283 TYR A CA 1
ATOM 2231 C C . TYR A 1 283 ? -2.492 -0.413 -12.463 1.00 96.44 283 TYR A C 1
ATOM 2233 O O . TYR A 1 283 ? -2.306 -0.655 -13.653 1.00 96.44 283 TYR A O 1
ATOM 2241 N N . GLU A 1 284 ? -3.730 -0.280 -11.987 1.00 95.25 284 GLU A N 1
ATOM 2242 C CA . GLU A 1 284 ? -4.937 -0.412 -12.813 1.00 95.25 284 GLU A CA 1
ATOM 2243 C C . GLU A 1 284 ? -5.085 0.655 -13.902 1.00 95.25 284 GLU A C 1
ATOM 2245 O O . GLU A 1 284 ? -5.742 0.378 -14.903 1.00 95.25 284 GLU A O 1
ATOM 2250 N N . LEU A 1 285 ? -4.435 1.813 -13.759 1.00 95.12 285 LEU A N 1
ATOM 2251 C CA . LEU A 1 285 ? -4.463 2.885 -14.762 1.00 95.12 285 LEU A CA 1
ATOM 2252 C C . LEU A 1 285 ? -3.745 2.530 -16.068 1.00 95.12 285 LEU A C 1
ATOM 2254 O O . LEU A 1 285 ? -4.006 3.141 -17.103 1.00 95.12 285 LEU A O 1
ATOM 2258 N N . TRP A 1 286 ? -2.843 1.551 -16.042 1.00 95.12 286 TRP A N 1
ATOM 2259 C CA . TRP A 1 286 ? -2.127 1.126 -17.238 1.00 95.12 286 TRP A CA 1
ATOM 2260 C C . TRP A 1 286 ? -2.983 0.232 -18.136 1.00 95.12 286 TRP A C 1
ATOM 2262 O O . TRP A 1 286 ? -3.637 -0.713 -17.679 1.00 95.12 286 TRP A O 1
ATOM 2272 N N . LEU A 1 287 ? -2.875 0.447 -19.448 1.00 96.31 287 LEU A N 1
ATOM 2273 C CA . LEU A 1 287 ? -3.460 -0.453 -20.437 1.00 96.31 287 LEU A CA 1
ATOM 2274 C C . LEU A 1 287 ? -2.742 -1.808 -20.431 1.00 96.31 287 LEU A C 1
ATOM 2276 O O . LEU A 1 287 ? -1.551 -1.906 -20.130 1.00 96.31 287 LEU A O 1
ATOM 2280 N N . LYS A 1 288 ? -3.456 -2.869 -20.820 1.00 95.50 288 LYS A N 1
ATOM 2281 C CA . LYS A 1 288 ? -2.943 -4.250 -20.794 1.00 95.50 288 LYS A CA 1
ATOM 2282 C C . LYS A 1 288 ? -1.627 -4.421 -21.565 1.00 95.50 288 LYS A C 1
ATOM 2284 O O . LYS A 1 288 ? -0.713 -5.076 -21.066 1.00 95.50 288 LYS A O 1
ATOM 2289 N N . ASP A 1 289 ? -1.509 -3.807 -22.739 1.00 96.56 289 ASP A N 1
ATOM 2290 C CA . ASP A 1 289 ? -0.304 -3.920 -23.569 1.00 96.56 289 ASP A CA 1
ATOM 2291 C C . ASP A 1 289 ? 0.877 -3.141 -22.987 1.00 96.56 289 ASP A C 1
ATOM 2293 O O . ASP A 1 289 ? 2.008 -3.626 -23.001 1.00 96.56 289 ASP A O 1
ATOM 2297 N N . GLN A 1 290 ? 0.615 -1.981 -22.380 1.00 95.25 290 GLN A N 1
ATOM 2298 C CA . GLN A 1 290 ? 1.646 -1.205 -21.695 1.00 95.25 290 GLN A CA 1
ATOM 2299 C C . GLN A 1 290 ? 2.148 -1.934 -20.444 1.00 95.25 290 GLN A C 1
ATOM 2301 O O . GLN A 1 290 ? 3.355 -2.033 -20.243 1.00 95.25 290 GLN A O 1
ATOM 2306 N N . LYS A 1 291 ? 1.243 -2.536 -19.653 1.00 95.81 291 LYS A N 1
ATOM 2307 C CA . LYS A 1 291 ? 1.613 -3.414 -18.529 1.00 95.81 291 LYS A CA 1
ATOM 2308 C C . LYS A 1 291 ? 2.540 -4.523 -18.989 1.00 95.81 291 LYS A C 1
ATOM 2310 O O . LYS A 1 291 ? 3.553 -4.771 -18.351 1.00 95.81 291 LYS A O 1
ATOM 2315 N N . LYS A 1 292 ? 2.201 -5.188 -20.098 1.00 96.56 292 LYS A N 1
ATOM 2316 C CA . LYS A 1 292 ? 3.017 -6.268 -20.662 1.00 96.56 292 LYS A CA 1
ATOM 2317 C C . LYS A 1 292 ? 4.409 -5.771 -21.059 1.00 96.56 292 LYS A C 1
ATOM 2319 O O . LYS A 1 292 ? 5.388 -6.444 -20.754 1.00 96.56 292 LYS A O 1
ATOM 2324 N N . ALA A 1 293 ? 4.499 -4.613 -21.710 1.00 95.81 293 ALA A N 1
ATOM 2325 C CA . ALA A 1 293 ? 5.773 -4.022 -22.108 1.00 95.81 293 ALA A CA 1
ATOM 2326 C C . ALA A 1 293 ? 6.644 -3.651 -20.895 1.00 95.81 293 ALA A C 1
ATOM 2328 O O . ALA A 1 293 ? 7.820 -4.008 -20.856 1.00 95.81 293 ALA A O 1
ATOM 2329 N N . MET A 1 294 ? 6.059 -3.004 -19.885 1.00 95.06 294 MET A N 1
ATOM 2330 C CA . MET A 1 294 ? 6.776 -2.614 -18.669 1.00 95.06 294 MET A CA 1
ATOM 2331 C C . MET A 1 294 ? 7.198 -3.833 -17.841 1.00 95.06 294 MET A C 1
ATOM 2333 O O . MET A 1 294 ? 8.351 -3.918 -17.431 1.00 95.06 294 MET A O 1
ATOM 2337 N N . HIS A 1 295 ? 6.323 -4.832 -17.686 1.00 96.06 295 HIS A N 1
ATOM 2338 C CA . HIS A 1 295 ? 6.670 -6.100 -17.032 1.00 96.06 295 HIS A CA 1
ATOM 2339 C C . HIS A 1 295 ? 7.803 -6.836 -17.744 1.00 96.06 295 HIS A C 1
ATOM 2341 O O . HIS A 1 295 ? 8.674 -7.399 -17.088 1.00 96.06 295 HIS A O 1
ATOM 2347 N N . LEU A 1 296 ? 7.835 -6.806 -19.079 1.00 95.69 296 LEU A N 1
ATOM 2348 C CA . LEU A 1 296 ? 8.939 -7.382 -19.845 1.00 95.69 296 LEU A CA 1
ATOM 2349 C C . LEU A 1 296 ? 10.257 -6.633 -19.601 1.00 95.69 296 LEU A C 1
ATOM 2351 O O . LEU A 1 296 ? 11.304 -7.270 -19.535 1.00 95.69 296 LEU A O 1
ATOM 2355 N N . LYS A 1 297 ? 10.214 -5.306 -19.436 1.00 94.44 297 LYS A N 1
ATOM 2356 C CA . LYS A 1 297 ? 11.390 -4.504 -19.073 1.00 94.44 297 LYS A CA 1
ATOM 2357 C C . LYS A 1 297 ? 11.909 -4.884 -17.683 1.00 94.44 297 LYS A C 1
ATOM 2359 O O . LYS A 1 297 ? 13.091 -5.186 -17.553 1.00 94.44 297 LYS A O 1
ATOM 2364 N N . CYS A 1 298 ? 11.019 -4.996 -16.691 1.00 93.62 298 CYS A N 1
ATOM 2365 C CA . CYS A 1 298 ? 11.380 -5.485 -15.357 1.00 93.62 298 CYS A CA 1
ATOM 2366 C C . CYS A 1 298 ? 11.995 -6.891 -15.409 1.00 93.62 298 CYS A C 1
ATOM 2368 O O . CYS A 1 298 ? 13.016 -7.148 -14.779 1.00 93.62 298 CYS A O 1
ATOM 2370 N N . ALA A 1 299 ? 11.384 -7.804 -16.171 1.00 91.75 299 ALA A N 1
ATOM 2371 C CA . ALA A 1 299 ? 11.850 -9.182 -16.284 1.00 91.75 299 ALA A CA 1
ATOM 2372 C C . ALA A 1 299 ? 13.266 -9.267 -16.870 1.00 91.75 299 ALA A C 1
ATOM 2374 O O . ALA A 1 299 ? 14.084 -10.008 -16.337 1.00 91.75 299 ALA A O 1
ATOM 2375 N N . ARG A 1 300 ? 13.571 -8.479 -17.911 1.00 89.81 300 ARG A N 1
ATOM 2376 C CA . ARG A 1 300 ? 14.917 -8.415 -18.506 1.00 89.81 300 ARG A CA 1
ATOM 2377 C C . ARG A 1 300 ? 15.957 -7.915 -17.510 1.00 89.81 300 ARG A C 1
ATOM 2379 O O . ARG A 1 300 ? 16.973 -8.572 -17.327 1.00 89.81 300 ARG A O 1
ATOM 2386 N N . PHE A 1 301 ? 15.666 -6.818 -16.811 1.00 88.69 301 PHE A N 1
ATOM 2387 C CA . PHE A 1 301 ? 16.565 -6.297 -15.780 1.00 88.69 301 PHE A CA 1
ATOM 2388 C C . PHE A 1 301 ? 16.846 -7.341 -14.691 1.00 88.69 301 PHE A C 1
ATOM 2390 O O . PHE A 1 301 ? 17.991 -7.564 -14.303 1.00 88.69 301 PHE A O 1
ATOM 2397 N N . LEU A 1 302 ? 15.805 -8.014 -14.196 1.00 87.25 302 LEU A N 1
ATOM 2398 C CA . LEU A 1 302 ? 15.962 -9.051 -13.175 1.00 87.25 302 LEU A CA 1
ATOM 2399 C C . LEU A 1 302 ? 16.731 -10.268 -13.703 1.00 87.25 302 LEU A C 1
ATOM 2401 O O . LEU A 1 302 ? 17.505 -10.865 -12.963 1.00 87.25 302 LEU A O 1
ATOM 2405 N N . GLU A 1 303 ? 16.540 -10.630 -14.969 1.00 84.19 303 GLU A N 1
ATOM 2406 C CA . GLU A 1 303 ? 17.247 -11.725 -15.630 1.00 84.19 303 GLU A CA 1
ATOM 2407 C C . GLU A 1 303 ? 18.751 -11.439 -15.820 1.00 84.19 303 GLU A C 1
ATOM 2409 O O . GLU A 1 303 ? 19.568 -12.360 -15.706 1.00 84.19 303 GLU A O 1
ATOM 2414 N N . GLU A 1 304 ? 19.121 -10.189 -16.103 1.00 81.69 304 GLU A N 1
ATOM 2415 C CA . GLU A 1 304 ? 20.515 -9.739 -16.225 1.00 81.69 304 GLU A CA 1
ATOM 2416 C C . GLU A 1 304 ? 21.224 -9.701 -14.865 1.00 81.69 304 GLU A C 1
ATOM 2418 O O . GLU A 1 304 ? 22.389 -10.080 -14.757 1.00 81.69 304 GLU A O 1
ATOM 2423 N N . ASN A 1 305 ? 20.503 -9.309 -13.813 1.00 75.00 305 ASN A N 1
ATOM 2424 C CA . ASN A 1 305 ? 21.029 -9.231 -12.448 1.00 75.00 305 ASN A CA 1
ATOM 2425 C C . ASN A 1 305 ? 20.956 -10.558 -11.678 1.00 75.00 305 ASN A C 1
ATOM 2427 O O . ASN A 1 305 ? 21.505 -10.686 -10.578 1.00 75.00 305 ASN A O 1
ATOM 2431 N N . ALA A 1 306 ? 20.274 -11.562 -12.224 1.00 72.94 306 ALA A N 1
ATOM 2432 C CA . ALA A 1 306 ? 20.173 -12.860 -11.590 1.00 72.94 306 ALA A CA 1
ATOM 2433 C C . ALA A 1 306 ? 21.509 -13.602 -11.629 1.00 72.94 306 ALA A C 1
ATOM 2435 O O . ALA A 1 306 ? 22.156 -13.733 -12.668 1.00 72.94 306 ALA A O 1
ATOM 2436 N N . HIS A 1 307 ? 21.903 -14.159 -10.485 1.00 66.19 307 HIS A N 1
ATOM 2437 C CA . HIS A 1 307 ? 23.107 -14.971 -10.421 1.00 66.19 307 HIS A CA 1
ATOM 2438 C C . HIS A 1 307 ? 22.915 -16.281 -11.186 1.00 66.19 307 HIS A C 1
ATOM 2440 O O . HIS A 1 307 ? 22.017 -17.072 -10.884 1.00 66.19 307 HIS A O 1
ATOM 2446 N N . ARG A 1 308 ? 23.795 -16.507 -12.160 1.00 65.69 308 ARG A N 1
ATOM 2447 C CA . ARG A 1 308 ? 23.865 -17.730 -12.953 1.00 65.69 308 ARG A CA 1
ATOM 2448 C C . ARG A 1 308 ? 25.087 -18.513 -12.491 1.00 65.69 308 ARG A C 1
ATOM 2450 O O . ARG A 1 308 ? 26.169 -17.953 -12.355 1.00 65.69 308 ARG A O 1
ATOM 2457 N N . CYS A 1 309 ? 24.912 -19.798 -12.214 1.00 65.25 309 CYS A N 1
ATOM 2458 C CA . CYS A 1 309 ? 26.022 -20.661 -11.828 1.00 65.25 309 CYS A CA 1
ATOM 2459 C C . CYS A 1 309 ? 26.818 -21.046 -13.094 1.00 65.25 309 CYS A C 1
ATOM 2461 O O . CYS A 1 309 ? 26.293 -21.693 -14.002 1.00 65.25 309 CYS A O 1
ATOM 2463 N N . ASP A 1 310 ? 28.087 -20.630 -13.174 1.00 63.56 310 ASP A N 1
ATOM 2464 C CA . ASP A 1 310 ? 28.957 -20.923 -14.327 1.00 63.56 310 ASP A CA 1
ATOM 2465 C C . ASP A 1 310 ? 29.103 -22.441 -14.592 1.00 63.56 310 ASP A C 1
ATOM 2467 O O . ASP A 1 310 ? 28.979 -22.867 -15.745 1.00 63.56 310 ASP A O 1
ATOM 2471 N N . PRO A 1 311 ? 29.263 -23.306 -13.562 1.00 65.75 311 PRO A N 1
ATOM 2472 C CA . PRO A 1 311 ? 29.273 -24.760 -13.744 1.00 65.75 311 PRO A CA 1
ATOM 2473 C C . PRO A 1 311 ? 27.996 -25.363 -14.346 1.00 65.75 311 PRO A C 1
ATOM 2475 O O . PRO A 1 311 ? 28.085 -26.367 -15.052 1.00 65.75 311 PRO A O 1
ATOM 2478 N N . CYS A 1 312 ? 26.810 -24.785 -14.101 1.00 61.59 312 CYS A N 1
ATOM 2479 C CA . CYS A 1 312 ? 25.546 -25.305 -14.645 1.00 61.59 312 CYS A CA 1
ATOM 2480 C C . CYS A 1 312 ? 25.224 -24.771 -16.051 1.00 61.59 312 CYS A C 1
ATOM 2482 O O . CYS A 1 312 ? 24.092 -24.899 -16.518 1.00 61.59 312 CYS A O 1
ATOM 2484 N N . ARG A 1 313 ? 26.218 -24.189 -16.744 1.00 57.41 313 ARG A N 1
ATOM 2485 C CA . ARG A 1 313 ? 26.080 -23.603 -18.089 1.00 57.41 313 ARG A CA 1
ATOM 2486 C C . ARG A 1 313 ? 24.974 -22.550 -18.172 1.00 57.41 313 ARG A C 1
ATOM 2488 O O . ARG A 1 313 ? 24.324 -22.425 -19.207 1.00 57.41 313 ARG A O 1
ATOM 2495 N N . SER A 1 314 ? 24.749 -21.818 -17.080 1.00 59.41 314 SER A N 1
ATOM 2496 C CA . SER A 1 314 ? 23.744 -20.751 -17.018 1.00 59.41 314 SER A CA 1
ATOM 2497 C C . SER A 1 314 ? 22.293 -21.221 -17.233 1.00 59.41 314 SER A C 1
ATOM 2499 O O . SER A 1 314 ? 21.453 -20.407 -17.609 1.00 59.41 314 SER A O 1
ATOM 2501 N N . GLY A 1 315 ? 22.004 -22.513 -17.023 1.00 51.22 315 GLY A N 1
ATOM 2502 C CA . GLY A 1 315 ? 20.706 -23.113 -17.351 1.00 51.22 315 GLY A CA 1
ATOM 2503 C C . GLY A 1 315 ? 19.582 -22.837 -16.351 1.00 51.22 315 GLY A C 1
ATOM 2504 O O . GLY A 1 315 ? 18.433 -22.760 -16.769 1.00 51.22 315 GLY A O 1
ATOM 2505 N N . ASP A 1 316 ? 19.902 -22.643 -15.067 1.00 50.56 316 ASP A N 1
ATOM 2506 C CA . ASP A 1 316 ? 18.900 -22.491 -14.005 1.00 50.56 316 ASP A CA 1
ATOM 2507 C C . ASP A 1 316 ? 19.275 -21.404 -12.987 1.00 50.56 316 ASP A C 1
ATOM 2509 O O . ASP A 1 316 ? 20.436 -21.263 -12.584 1.00 50.56 316 ASP A O 1
ATOM 2513 N N . PHE A 1 317 ? 18.259 -20.661 -12.537 1.00 58.25 317 PHE A N 1
ATOM 2514 C CA . PHE A 1 317 ? 18.339 -19.789 -11.365 1.00 58.25 317 PHE A CA 1
ATOM 2515 C C . PHE A 1 317 ? 18.596 -20.643 -10.123 1.00 58.25 317 PHE A C 1
ATOM 2517 O O . PHE A 1 317 ? 17.932 -21.659 -9.934 1.00 58.25 317 PHE A O 1
ATOM 2524 N N . VAL A 1 318 ? 19.496 -20.219 -9.232 1.00 57.53 318 VAL A N 1
ATOM 2525 C CA . VAL A 1 318 ? 19.656 -20.881 -7.929 1.00 57.53 318 VAL A CA 1
ATOM 2526 C C . VAL A 1 318 ? 18.470 -20.484 -7.035 1.00 57.53 318 VAL A C 1
ATOM 2528 O O . VAL A 1 318 ? 18.367 -19.310 -6.656 1.00 57.53 318 VAL A O 1
ATOM 2531 N N . PRO A 1 319 ? 17.557 -21.407 -6.668 1.00 48.50 319 PRO A N 1
ATOM 2532 C CA . PRO A 1 319 ? 16.491 -21.100 -5.719 1.00 48.50 319 PRO A CA 1
ATOM 2533 C C . PRO A 1 319 ? 17.111 -20.651 -4.390 1.00 48.50 319 PRO A C 1
ATOM 2535 O O . PRO A 1 319 ? 18.153 -21.166 -3.995 1.00 48.50 319 PRO A O 1
ATOM 2538 N N . PHE A 1 320 ? 16.488 -19.698 -3.691 1.00 49.72 320 PHE A N 1
ATOM 2539 C CA . PHE A 1 320 ? 16.975 -19.183 -2.397 1.00 49.72 320 PHE A CA 1
ATOM 2540 C C . PHE A 1 320 ? 18.316 -18.428 -2.438 1.00 49.72 320 PHE A C 1
ATOM 2542 O O . PHE A 1 320 ? 18.885 -18.141 -1.387 1.00 49.72 320 PHE A O 1
ATOM 2549 N N . HIS A 1 321 ? 18.786 -18.000 -3.615 1.00 55.09 321 HIS A N 1
ATOM 2550 C CA . HIS A 1 321 ? 20.001 -17.184 -3.728 1.00 55.09 321 HIS A CA 1
ATOM 2551 C C . HIS A 1 321 ? 19.932 -15.869 -2.924 1.00 55.09 321 HIS A C 1
ATOM 2553 O O . HIS A 1 321 ? 20.964 -15.375 -2.489 1.00 55.09 321 HIS A O 1
ATOM 2559 N N . HIS A 1 322 ? 18.740 -15.336 -2.621 1.00 46.94 322 HIS A N 1
ATOM 2560 C CA . HIS A 1 322 ? 18.599 -14.167 -1.741 1.00 46.94 322 HIS A CA 1
ATOM 2561 C C . HIS A 1 322 ? 19.117 -14.403 -0.310 1.00 46.94 322 HIS A C 1
ATOM 2563 O O . HIS A 1 322 ? 19.570 -13.454 0.311 1.00 46.94 322 HIS A O 1
ATOM 2569 N N . PHE A 1 323 ? 19.155 -15.642 0.196 1.00 44.34 323 PHE A N 1
ATOM 2570 C CA . PHE A 1 323 ? 19.806 -15.943 1.480 1.00 44.34 323 PHE A CA 1
ATOM 2571 C C . PHE A 1 323 ? 21.342 -15.866 1.392 1.00 44.34 323 PHE A C 1
ATOM 2573 O O . PHE A 1 323 ? 22.002 -15.590 2.390 1.00 44.34 323 PHE A O 1
ATOM 2580 N N . ALA A 1 324 ? 21.916 -16.065 0.199 1.00 45.12 324 ALA A N 1
ATOM 2581 C CA . ALA A 1 324 ? 23.335 -15.833 -0.079 1.00 45.12 324 ALA A CA 1
ATOM 2582 C C . ALA A 1 324 ? 23.627 -14.366 -0.468 1.00 45.12 324 ALA A C 1
ATOM 2584 O O . ALA A 1 324 ? 24.732 -13.876 -0.242 1.00 45.12 324 ALA A O 1
ATOM 2585 N N . VAL A 1 325 ? 22.640 -13.649 -1.022 1.00 43.25 325 VAL A N 1
ATOM 2586 C CA . VAL A 1 325 ? 22.732 -12.237 -1.443 1.00 43.25 325 VAL A CA 1
ATOM 2587 C C . VAL A 1 325 ? 22.352 -11.253 -0.344 1.00 43.25 325 VAL A C 1
ATOM 2589 O O . VAL A 1 325 ? 22.838 -10.137 -0.399 1.00 43.25 325 VAL A O 1
ATOM 2592 N N . ASP A 1 326 ? 21.623 -11.625 0.709 1.00 39.53 326 ASP A N 1
ATOM 2593 C CA . ASP A 1 326 ? 21.471 -10.771 1.905 1.00 39.53 326 ASP A CA 1
ATOM 2594 C C . ASP A 1 326 ? 22.848 -10.469 2.540 1.00 39.53 326 ASP A C 1
ATOM 2596 O O . ASP A 1 326 ? 23.048 -9.431 3.166 1.00 39.53 326 ASP A O 1
ATOM 2600 N N . ILE A 1 327 ? 23.853 -11.322 2.295 1.00 41.97 327 ILE A N 1
ATOM 2601 C CA . ILE A 1 327 ? 25.263 -11.059 2.626 1.00 41.97 327 ILE A CA 1
ATOM 2602 C C . ILE A 1 327 ? 25.873 -9.999 1.679 1.00 41.97 327 ILE A C 1
ATOM 2604 O O . ILE A 1 327 ? 26.725 -9.217 2.097 1.00 41.97 327 ILE A O 1
ATOM 2608 N N . ARG A 1 328 ? 25.413 -9.925 0.421 1.00 38.38 328 ARG A N 1
ATOM 2609 C CA . ARG A 1 328 ? 25.876 -8.981 -0.614 1.00 38.38 328 ARG A CA 1
ATOM 2610 C C . ARG A 1 328 ? 25.108 -7.655 -0.708 1.00 38.38 328 ARG A C 1
ATOM 2612 O O . ARG A 1 328 ? 25.699 -6.665 -1.116 1.00 38.38 328 ARG A O 1
ATOM 2619 N N . LEU A 1 329 ? 23.843 -7.581 -0.293 1.00 40.16 329 LEU A N 1
ATOM 2620 C CA . LEU A 1 329 ? 23.104 -6.313 -0.168 1.00 40.16 329 LEU A CA 1
ATOM 2621 C C . LEU A 1 329 ? 23.673 -5.433 0.958 1.00 40.16 329 LEU A C 1
ATOM 2623 O O . LEU A 1 329 ? 23.515 -4.222 0.927 1.00 40.16 329 LEU A O 1
ATOM 2627 N N . ASN A 1 330 ? 24.429 -6.023 1.891 1.00 42.25 330 ASN A N 1
ATOM 2628 C CA . ASN A 1 330 ? 25.274 -5.294 2.844 1.00 42.25 330 ASN A CA 1
ATOM 2629 C C . ASN A 1 330 ? 26.602 -4.787 2.234 1.00 42.25 330 ASN A C 1
ATOM 2631 O O . ASN A 1 330 ? 27.408 -4.192 2.942 1.00 42.25 330 ASN A O 1
ATOM 2635 N N . THR A 1 331 ? 26.873 -5.064 0.954 1.00 40.44 331 THR A N 1
ATOM 2636 C CA . THR A 1 331 ? 28.113 -4.698 0.241 1.00 40.44 331 THR A CA 1
ATOM 2637 C C . THR A 1 331 ? 27.843 -4.030 -1.111 1.00 40.44 331 THR A C 1
ATOM 2639 O O . THR A 1 331 ? 28.689 -4.086 -2.004 1.00 40.44 331 THR A O 1
ATOM 2642 N N . LEU A 1 332 ? 26.702 -3.342 -1.269 1.00 45.28 332 LEU A N 1
ATOM 2643 C CA . LEU A 1 332 ? 26.575 -2.310 -2.305 1.00 45.28 332 LEU A CA 1
ATOM 2644 C C . LEU A 1 332 ? 27.547 -1.172 -1.969 1.00 45.28 332 LEU A C 1
ATOM 2646 O O . LEU A 1 332 ? 27.264 -0.237 -1.230 1.00 45.28 332 LEU A O 1
ATOM 2650 N N . ASP A 1 333 ? 28.761 -1.362 -2.466 1.00 50.31 333 ASP A N 1
ATOM 2651 C CA . ASP A 1 333 ? 29.894 -0.468 -2.373 1.00 50.31 333 ASP A CA 1
ATOM 2652 C C . ASP A 1 333 ? 29.580 0.825 -3.137 1.00 50.31 333 ASP A C 1
ATOM 2654 O O . ASP A 1 333 ? 29.218 0.791 -4.321 1.00 50.31 333 ASP A O 1
ATOM 2658 N N . LEU A 1 334 ? 29.742 1.966 -2.462 1.00 50.56 334 LEU A N 1
ATOM 2659 C CA . LEU A 1 334 ? 29.637 3.322 -3.016 1.00 50.56 334 LEU A CA 1
ATOM 2660 C C . LEU A 1 334 ? 30.413 3.473 -4.339 1.00 50.56 334 LEU A C 1
ATOM 2662 O O . LEU A 1 334 ? 30.049 4.288 -5.193 1.00 50.56 334 LEU A O 1
ATOM 2666 N N . ASP A 1 335 ? 31.460 2.671 -4.544 1.00 48.97 335 ASP A N 1
ATOM 2667 C CA . ASP A 1 335 ? 32.246 2.664 -5.773 1.00 48.97 335 ASP A CA 1
ATOM 2668 C C . ASP A 1 335 ? 31.508 2.109 -7.005 1.00 48.97 335 ASP A C 1
ATOM 2670 O O . ASP A 1 335 ? 31.813 2.535 -8.125 1.00 48.97 335 ASP A O 1
ATOM 2674 N N . ASN A 1 336 ? 30.501 1.242 -6.852 1.00 51.00 336 ASN A N 1
ATOM 2675 C CA . ASN A 1 336 ? 29.682 0.784 -7.983 1.00 51.00 336 ASN A CA 1
ATOM 2676 C C . ASN A 1 336 ? 28.713 1.875 -8.457 1.00 51.00 336 ASN A C 1
ATOM 2678 O O . ASN A 1 336 ? 28.605 2.114 -9.660 1.00 51.00 336 ASN A O 1
ATOM 2682 N N . ILE A 1 337 ? 28.105 2.624 -7.532 1.00 50.16 337 ILE A N 1
ATOM 2683 C CA . ILE A 1 337 ? 27.257 3.784 -7.859 1.00 50.16 337 ILE A CA 1
ATOM 2684 C C . ILE A 1 337 ? 28.100 4.889 -8.516 1.00 50.16 337 ILE A C 1
ATOM 2686 O O . ILE A 1 337 ? 27.720 5.450 -9.546 1.00 50.16 337 ILE A O 1
ATOM 2690 N N . ARG A 1 338 ? 29.315 5.141 -8.006 1.00 49.84 338 ARG A N 1
ATOM 2691 C CA . ARG A 1 338 ? 30.261 6.102 -8.598 1.00 49.84 338 ARG A CA 1
ATOM 2692 C C . ARG A 1 338 ? 30.735 5.692 -10.000 1.00 49.84 338 ARG A C 1
ATOM 2694 O O . ARG A 1 338 ? 31.038 6.564 -10.815 1.00 49.84 338 ARG A O 1
ATOM 2701 N N . LYS A 1 339 ? 30.811 4.391 -10.304 1.00 47.88 339 LYS A N 1
ATOM 2702 C CA . LYS A 1 339 ? 31.115 3.875 -11.653 1.00 47.88 339 LYS A CA 1
ATOM 2703 C C . LYS A 1 339 ? 29.923 3.986 -12.607 1.00 47.88 339 LYS A C 1
ATOM 2705 O O . LYS A 1 339 ? 30.129 4.343 -13.768 1.00 47.88 339 LYS A O 1
ATOM 2710 N N . MET A 1 340 ? 28.699 3.760 -12.132 1.00 46.75 340 MET A N 1
ATOM 2711 C CA . MET A 1 340 ? 27.481 3.964 -12.930 1.00 46.75 340 MET A CA 1
ATOM 2712 C C . MET A 1 340 ? 27.288 5.446 -13.290 1.00 46.75 340 MET A C 1
ATOM 2714 O O . MET A 1 340 ? 27.084 5.775 -14.454 1.00 46.75 340 MET A O 1
ATOM 2718 N N . ALA A 1 341 ? 27.529 6.366 -12.349 1.00 47.94 341 ALA A N 1
ATOM 2719 C CA . ALA A 1 341 ? 27.495 7.811 -12.611 1.00 47.94 341 ALA A CA 1
ATOM 2720 C C . ALA A 1 341 ? 28.541 8.292 -13.643 1.00 47.94 341 ALA A C 1
ATOM 2722 O O . ALA A 1 341 ? 28.363 9.330 -14.274 1.00 47.94 341 ALA A O 1
ATOM 2723 N N . LYS A 1 342 ? 29.641 7.549 -13.829 1.00 45.34 342 LYS A N 1
ATOM 2724 C CA . LYS A 1 342 ? 30.707 7.880 -14.791 1.00 45.34 342 LYS A CA 1
ATOM 2725 C C . LYS A 1 342 ? 30.520 7.245 -16.170 1.00 45.34 342 LYS A C 1
ATOM 2727 O O . LYS A 1 342 ? 31.127 7.721 -17.123 1.00 45.34 342 LYS A O 1
ATOM 2732 N N . SER A 1 343 ? 29.726 6.182 -16.289 1.00 43.69 343 SER A N 1
ATOM 2733 C CA . SER A 1 343 ? 29.609 5.390 -17.526 1.00 43.69 343 SER A CA 1
ATOM 2734 C C . SER A 1 343 ? 28.514 5.871 -18.483 1.00 43.69 343 SER A C 1
ATOM 2736 O O . SER A 1 343 ? 28.417 5.358 -19.595 1.00 43.69 343 SER A O 1
ATOM 2738 N N . HIS A 1 344 ? 27.746 6.900 -18.113 1.00 45.34 344 HIS A N 1
ATOM 2739 C CA . HIS A 1 344 ? 26.765 7.542 -19.001 1.00 45.34 344 HIS A CA 1
ATOM 2740 C C . HIS A 1 344 ? 27.114 8.989 -19.380 1.00 45.34 344 HIS A C 1
ATOM 2742 O O . HIS A 1 344 ? 26.269 9.748 -19.845 1.00 45.34 344 HIS A O 1
ATOM 2748 N N . GLY A 1 345 ? 28.391 9.362 -19.258 1.00 39.81 345 GLY A N 1
ATOM 2749 C CA . GLY A 1 345 ? 28.938 10.528 -19.943 1.00 39.81 345 GLY A 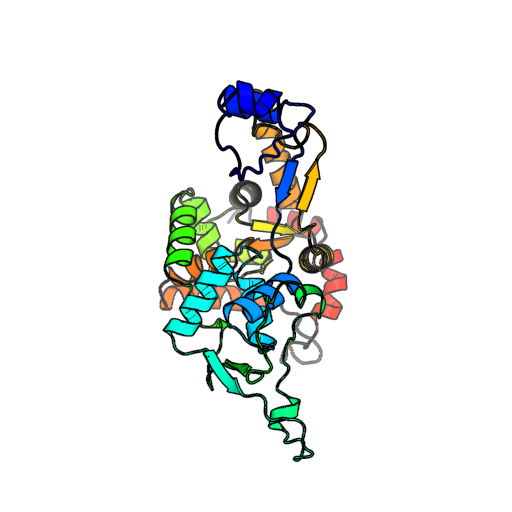CA 1
ATOM 2750 C C . GLY A 1 345 ? 29.355 10.176 -21.373 1.00 39.81 345 GLY A C 1
ATOM 2751 O O . GLY A 1 345 ? 30.388 9.542 -21.554 1.00 39.81 345 GLY A O 1
ATOM 2752 N N . PHE A 1 346 ? 28.578 10.657 -22.346 1.00 30.41 346 PHE A N 1
ATOM 2753 C CA . PHE A 1 346 ? 28.841 10.686 -23.794 1.00 30.41 346 PHE A CA 1
ATOM 2754 C C . PHE A 1 346 ? 28.918 9.343 -24.539 1.00 30.41 346 PHE A C 1
ATOM 2756 O O . PHE A 1 346 ? 29.964 8.697 -24.593 1.00 30.41 346 PHE A O 1
ATOM 2763 N N . GLN A 1 347 ? 27.854 9.061 -25.300 1.00 30.84 347 GLN A N 1
ATOM 2764 C CA . GLN A 1 347 ? 27.989 8.926 -26.753 1.00 30.84 347 GLN A CA 1
ATOM 2765 C C . GLN A 1 347 ? 26.770 9.498 -27.474 1.00 30.84 347 GLN A C 1
ATOM 2767 O O . GLN A 1 347 ? 25.641 9.231 -27.006 1.00 30.84 347 GLN A O 1
#

Foldseek 3Di:
DVVVVVPDVDDDDDDDDFDPDDDDPVVVVQLFDLPDKDKAFAAAALLVLQVVVCVVVVAQWEAVLLSVLLCQQCLSPPVRSVLLVVVCVVVVFKDKDFDDPPDDDDPDPVNVNRRIDGHDPPPVPPPPDDPPPTRMYIYTDPPDDSVPDARRPVLLVVLVVVLVPDDPLLNQLLLLVLLVAQKDFPVLSVQLRPPDDPVSSLLSVLVCVVVQQKDFDLAPVRVVCVVPPPDPSIDIDRGNPPCPDPDDDDPPVVVVSSVVSSVVSVSTGMMGGSHNSSSSSSPVPDDPVVSVVSVVSSVVVCLVVFDADVVVVSPDGDPPCVVVCSVVSVVPDPVVVVVVVVPPPDD

Organism: Cervus elaphus hippelaphus (NCBI:txid46360)